Protein AF-A0A7W9A1Q8-F1 (afdb_monomer)

Secondary structure (DSSP, 8-state):
-----------------------------HHHHHHHHHHHHHHTT----EEEEEEEEE-TT--EEEEEEESSS--EEEE--SSPEEEEGGGTS----TT---TTPPS-PPPP-SHHHH--HHHHHHHHHHTT--S-EEEEEEEEE-TTSPEEEEEEETTS--EEEESTTS-EEEEHHHHHHTT---SS--HHHHHHHHHHHHTTSTTTT--EEEEEEEEE-SSEEEEEEEETTS-EEEEEEETT--EEEEEEHHHHHHTT---SSS--HHHHTT-

Sequence (275 aa):
MRRLLASLFLLALSAAPAMAQESAARTRPSFAVDADGERLVADARLDCSVREVDLRGYDASGDGLYEIACREGAGYLILDARPAVVHPCLMLQGIRLDRRPNRMRQANPPQCQLVGNTDPVPELTARARDAGVDCEIDAVAVLGLDADRHPLIEVGCRDRDGAWLEGADSRTVTSCLVVEAQGGECGFTDAAERAREVQLWLAGTEAAACDVTEAAFRGRTPDAGVYEARCRAGDGLTFERTGDGRLIDIRSCEESAAVGRPCALTPLPADRDRR

Structure (mmCIF, N/CA/C/O backbone):
data_AF-A0A7W9A1Q8-F1
#
_entry.id   AF-A0A7W9A1Q8-F1
#
loop_
_atom_site.group_PDB
_atom_site.id
_atom_site.type_symbol
_atom_site.label_atom_id
_atom_site.label_alt_id
_atom_site.label_comp_id
_atom_site.label_asym_id
_atom_site.label_entity_id
_atom_site.label_seq_id
_atom_site.pdbx_PDB_ins_code
_atom_site.Cartn_x
_atom_site.Cartn_y
_atom_site.Cartn_z
_atom_site.occupancy
_atom_site.B_iso_or_equiv
_atom_site.auth_seq_id
_atom_site.auth_comp_id
_atom_site.auth_asym_id
_atom_site.auth_atom_id
_atom_site.pdbx_PDB_model_num
ATOM 1 N N . MET A 1 1 ? 14.988 46.531 -96.412 1.00 39.16 1 MET A N 1
ATOM 2 C CA . MET A 1 1 ? 14.667 45.107 -96.668 1.00 39.16 1 MET A CA 1
ATOM 3 C C . MET A 1 1 ? 15.149 44.269 -95.494 1.00 39.16 1 MET A C 1
ATOM 5 O O . MET A 1 1 ? 16.339 44.323 -95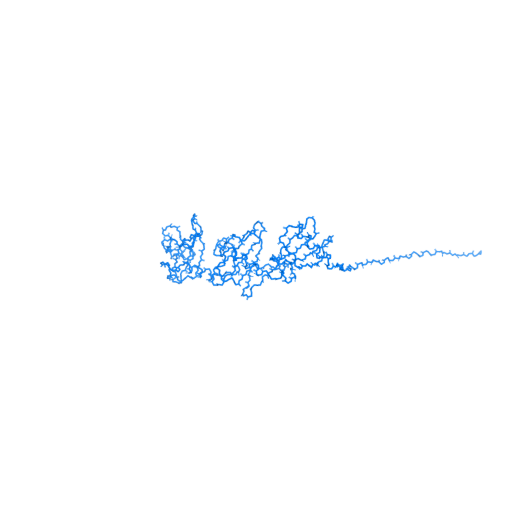.238 1.00 39.16 1 MET A O 1
ATOM 9 N N . ARG A 1 2 ? 14.248 43.472 -94.883 1.00 40.91 2 ARG A N 1
ATOM 10 C CA . ARG A 1 2 ? 14.499 42.351 -93.936 1.00 40.91 2 ARG A CA 1
ATOM 11 C C . ARG A 1 2 ? 15.127 42.728 -92.578 1.00 40.91 2 ARG A C 1
ATOM 13 O O . ARG A 1 2 ? 16.070 43.489 -92.544 1.00 40.91 2 ARG A O 1
ATOM 20 N N . ARG A 1 3 ? 14.734 42.191 -91.422 1.00 39.59 3 ARG A N 1
ATOM 21 C CA . ARG A 1 3 ? 13.674 41.269 -90.975 1.00 39.59 3 ARG A CA 1
ATOM 22 C C . ARG A 1 3 ? 13.639 41.399 -89.439 1.00 39.59 3 ARG A C 1
ATOM 24 O O . ARG A 1 3 ? 14.692 41.547 -88.829 1.00 39.59 3 ARG A O 1
ATOM 31 N N . LEU A 1 4 ? 12.442 41.327 -88.854 1.00 45.78 4 LEU A N 1
ATOM 32 C CA . LEU A 1 4 ? 12.219 41.098 -87.424 1.00 45.78 4 LEU A CA 1
ATOM 33 C C . LEU A 1 4 ? 12.916 39.814 -86.952 1.00 45.78 4 LEU A C 1
ATOM 35 O O . LEU A 1 4 ? 12.955 38.851 -87.716 1.00 45.78 4 LEU A O 1
ATOM 39 N N . LEU A 1 5 ? 13.314 39.775 -85.677 1.00 46.16 5 LEU A N 1
ATOM 40 C CA . LEU A 1 5 ? 13.152 38.609 -84.800 1.00 46.16 5 LEU A CA 1
ATOM 41 C C . LEU A 1 5 ? 13.236 39.062 -83.335 1.00 46.16 5 LEU A C 1
ATOM 43 O O . LEU A 1 5 ? 14.283 39.476 -82.846 1.00 46.16 5 LEU A O 1
ATOM 47 N N . ALA A 1 6 ? 12.078 39.025 -82.677 1.00 47.06 6 ALA A N 1
ATOM 48 C CA . ALA A 1 6 ? 11.913 39.176 -81.243 1.00 47.06 6 ALA A CA 1
ATOM 49 C C . ALA A 1 6 ? 12.317 37.862 -80.560 1.00 47.06 6 ALA A C 1
ATOM 51 O O . ALA A 1 6 ? 11.802 36.802 -80.918 1.00 47.06 6 ALA A O 1
ATOM 52 N N . SER A 1 7 ? 13.223 37.934 -79.587 1.00 52.62 7 SER A N 1
ATOM 53 C CA . SER A 1 7 ? 13.602 36.789 -78.758 1.00 52.62 7 SER A CA 1
ATOM 54 C C . SER A 1 7 ? 12.762 36.784 -77.485 1.00 52.62 7 SER A C 1
ATOM 56 O O . SER A 1 7 ? 12.916 37.635 -76.612 1.00 52.62 7 SER A O 1
ATOM 58 N N . LEU A 1 8 ? 11.852 35.815 -77.419 1.00 46.53 8 LEU A N 1
ATOM 59 C CA . LEU A 1 8 ? 11.032 35.466 -76.267 1.00 46.53 8 LEU A CA 1
ATOM 60 C C . LEU A 1 8 ? 11.901 34.652 -75.286 1.00 46.53 8 LEU A C 1
ATOM 62 O O . LEU A 1 8 ? 12.316 33.543 -75.615 1.00 46.53 8 LEU A O 1
ATOM 66 N N . PHE A 1 9 ? 12.206 35.190 -74.103 1.00 47.09 9 PHE A N 1
ATOM 67 C CA . PHE A 1 9 ? 12.878 34.448 -73.027 1.00 47.09 9 PHE A CA 1
ATOM 68 C C . PHE A 1 9 ? 11.812 33.758 -72.161 1.00 47.09 9 PHE A C 1
ATOM 70 O O . PHE A 1 9 ? 11.153 34.408 -71.351 1.00 47.09 9 PHE A O 1
ATOM 77 N N . LEU A 1 10 ? 11.622 32.445 -72.335 1.00 44.03 10 LEU A N 1
ATOM 78 C CA . LEU A 1 10 ? 10.934 31.605 -71.349 1.00 44.03 10 LEU A CA 1
ATOM 79 C C . LEU A 1 10 ? 11.945 31.203 -70.265 1.00 44.03 10 LEU A C 1
ATOM 81 O O . LEU A 1 10 ? 12.831 30.389 -70.512 1.00 44.03 10 LEU A O 1
ATOM 85 N N . LEU A 1 11 ? 11.797 31.750 -69.059 1.00 52.56 11 LEU A N 1
ATOM 86 C CA . LEU A 1 11 ? 12.409 31.208 -67.845 1.00 52.56 11 LEU A CA 1
ATOM 87 C C . LEU A 1 11 ? 11.474 30.130 -67.286 1.00 52.56 11 LEU A C 1
ATOM 89 O O . LEU A 1 11 ? 10.399 30.432 -66.774 1.00 52.56 11 LEU A O 1
ATOM 93 N N . ALA A 1 12 ? 11.871 28.867 -67.428 1.00 54.41 12 ALA A N 1
ATOM 94 C CA . ALA A 1 12 ? 11.199 27.741 -66.797 1.00 54.41 12 ALA A CA 1
ATOM 95 C C . ALA A 1 12 ? 11.454 27.771 -65.279 1.00 54.41 12 ALA A C 1
ATOM 97 O O . ALA A 1 12 ? 12.601 27.709 -64.839 1.00 54.41 12 ALA A O 1
ATOM 98 N N . LEU A 1 13 ? 10.386 27.862 -64.479 1.00 49.31 13 LEU A N 1
ATOM 99 C CA . LEU A 1 13 ? 10.431 27.546 -63.052 1.00 49.31 13 LEU A CA 1
ATOM 100 C C . LEU A 1 13 ? 10.595 26.029 -62.902 1.00 49.31 13 LEU A C 1
ATOM 102 O O . LEU A 1 13 ? 9.642 25.274 -63.092 1.00 49.31 13 LEU A O 1
ATOM 106 N N . SER A 1 14 ? 11.792 25.577 -62.546 1.00 50.53 14 SER A N 1
ATOM 107 C CA . SER A 1 14 ? 12.013 24.209 -62.079 1.00 50.53 14 SER A CA 1
ATOM 108 C C . SER A 1 14 ? 11.514 24.110 -60.636 1.00 50.53 14 SER A C 1
ATOM 110 O O . SER A 1 14 ? 12.162 24.607 -59.716 1.00 50.53 14 SER A O 1
ATOM 112 N N . ALA A 1 15 ? 10.356 23.486 -60.423 1.00 51.66 15 ALA A N 1
ATOM 113 C CA . ALA A 1 15 ? 9.963 23.027 -59.097 1.00 51.66 15 ALA A CA 1
ATOM 114 C C . ALA A 1 15 ? 10.945 21.925 -58.668 1.00 51.66 15 ALA A C 1
ATOM 116 O O . ALA A 1 15 ? 10.978 20.850 -59.266 1.00 51.66 15 ALA A O 1
ATOM 117 N N . ALA A 1 16 ? 11.784 22.206 -57.670 1.00 51.78 16 ALA A N 1
ATOM 118 C CA . ALA A 1 16 ? 12.577 21.170 -57.024 1.00 51.78 16 ALA A CA 1
ATOM 119 C C . ALA A 1 16 ? 11.617 20.189 -56.329 1.00 51.78 16 ALA A C 1
ATOM 121 O O . ALA A 1 16 ? 10.687 20.643 -55.655 1.00 51.78 16 ALA A O 1
ATOM 122 N N . PRO A 1 17 ? 11.805 18.865 -56.459 1.00 48.00 17 PRO A N 1
ATOM 123 C CA . PRO A 1 17 ? 11.049 17.940 -55.643 1.00 48.00 17 PRO A CA 1
ATOM 124 C C . PRO A 1 17 ? 11.510 18.149 -54.199 1.00 48.00 17 PRO A C 1
ATOM 126 O O . PRO A 1 17 ? 12.689 17.991 -53.881 1.00 48.00 17 PRO A O 1
ATOM 129 N N . ALA A 1 18 ? 10.584 18.539 -53.326 1.00 46.16 18 ALA A N 1
ATOM 130 C CA . ALA A 1 18 ? 10.779 18.393 -51.897 1.00 46.16 18 ALA A CA 1
ATOM 131 C C . ALA A 1 18 ? 10.952 16.894 -51.641 1.00 46.16 18 ALA A C 1
ATOM 133 O O . ALA A 1 18 ? 9.992 16.127 -51.714 1.00 46.16 18 ALA A O 1
ATOM 134 N N . MET A 1 19 ? 12.193 16.461 -51.424 1.00 47.00 19 MET A N 1
ATOM 135 C CA . MET A 1 19 ? 12.464 15.123 -50.931 1.00 47.00 19 MET A CA 1
ATOM 136 C C . MET A 1 19 ? 11.900 15.040 -49.515 1.00 47.00 19 MET A C 1
ATOM 138 O O . MET A 1 19 ? 12.542 15.440 -48.547 1.00 47.00 19 MET A O 1
ATOM 142 N N . ALA A 1 20 ? 10.668 14.548 -49.410 1.00 42.66 20 ALA A N 1
ATOM 143 C CA . ALA A 1 20 ? 10.167 13.934 -48.198 1.00 42.66 20 ALA A CA 1
ATOM 144 C C . ALA A 1 20 ? 11.075 12.732 -47.921 1.00 42.66 20 ALA A C 1
ATOM 146 O O . ALA A 1 20 ? 10.938 11.668 -48.522 1.00 42.66 20 ALA A O 1
ATOM 147 N N . GLN A 1 21 ? 12.082 12.947 -47.079 1.00 43.84 21 GLN 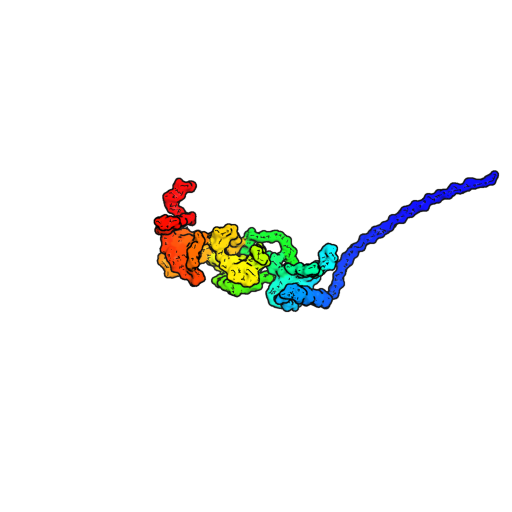A N 1
ATOM 148 C CA . GLN A 1 21 ? 12.897 11.880 -46.532 1.00 43.84 21 GLN A CA 1
ATOM 149 C C . GLN A 1 21 ? 12.018 11.159 -45.511 1.00 43.84 21 GLN A C 1
ATOM 151 O O . GLN A 1 21 ? 11.969 11.512 -44.335 1.00 43.84 21 GLN A O 1
ATOM 156 N N . GLU A 1 22 ? 11.243 10.196 -46.000 1.00 42.81 22 GLU A N 1
ATOM 157 C CA . GLU A 1 22 ? 10.576 9.205 -45.170 1.00 42.81 22 GLU A CA 1
ATOM 158 C C . GLU A 1 22 ? 11.671 8.518 -44.347 1.00 42.81 22 GLU A C 1
ATOM 160 O O . GLU A 1 22 ? 12.566 7.863 -44.885 1.00 42.81 22 GLU A O 1
ATOM 165 N N . SER A 1 23 ? 11.685 8.805 -43.045 1.00 45.06 23 SER A N 1
ATOM 166 C CA . SER A 1 23 ? 12.668 8.293 -42.098 1.00 45.06 23 SER A CA 1
ATOM 167 C C . SER A 1 23 ? 12.552 6.774 -42.044 1.00 45.06 23 SER A C 1
ATOM 169 O O . SER A 1 23 ? 11.761 6.239 -41.270 1.00 45.06 23 SER A O 1
ATOM 171 N N . ALA A 1 24 ? 13.351 6.075 -42.853 1.00 44.97 24 ALA A N 1
ATOM 172 C CA . ALA A 1 24 ? 13.594 4.653 -42.681 1.00 44.97 24 ALA A CA 1
ATOM 173 C C . ALA A 1 24 ? 13.971 4.422 -41.211 1.00 44.97 24 ALA A C 1
ATOM 175 O O . ALA A 1 24 ? 14.929 5.021 -40.713 1.00 44.97 24 ALA A O 1
ATOM 176 N N . ALA A 1 25 ? 13.180 3.612 -40.505 1.00 46.88 25 ALA A N 1
ATOM 177 C CA . ALA A 1 25 ? 13.459 3.235 -39.129 1.00 46.88 25 ALA A CA 1
ATOM 178 C C . ALA A 1 25 ? 14.914 2.748 -39.050 1.00 46.88 25 ALA A C 1
ATOM 180 O O . ALA A 1 25 ? 15.293 1.797 -39.734 1.00 46.88 25 ALA A O 1
ATOM 181 N N . ARG A 1 26 ? 15.759 3.438 -38.274 1.00 58.16 26 ARG A N 1
ATOM 182 C CA . ARG A 1 26 ? 17.151 3.026 -38.061 1.00 58.16 26 ARG A CA 1
ATOM 183 C C . ARG A 1 26 ? 17.137 1.711 -37.288 1.00 58.16 26 ARG A C 1
ATOM 185 O O . ARG A 1 26 ? 17.069 1.719 -36.064 1.00 58.16 26 ARG A O 1
ATOM 192 N N . THR A 1 27 ? 17.188 0.580 -37.981 1.00 64.81 27 THR A N 1
ATOM 193 C CA . THR A 1 27 ? 17.353 -0.720 -37.329 1.00 64.81 27 THR A CA 1
ATOM 194 C C . THR A 1 27 ? 18.787 -0.815 -36.808 1.00 64.81 27 THR A C 1
ATOM 196 O O . THR A 1 27 ? 19.732 -0.933 -37.590 1.00 64.81 27 THR A O 1
ATOM 199 N N . ARG A 1 28 ? 18.969 -0.712 -35.486 1.00 79.12 28 ARG A N 1
ATOM 200 C CA . ARG A 1 28 ? 20.263 -0.968 -34.834 1.00 79.12 28 ARG A CA 1
ATOM 201 C C . ARG A 1 28 ? 20.485 -2.478 -34.695 1.00 79.12 28 ARG A C 1
ATOM 203 O O . ARG A 1 28 ? 19.521 -3.208 -34.474 1.00 79.12 28 ARG A O 1
ATOM 210 N N . PRO A 1 29 ? 21.729 -2.968 -34.810 1.00 82.00 29 PRO A N 1
ATOM 211 C CA . PRO A 1 29 ? 22.009 -4.379 -34.582 1.00 82.00 29 PRO A CA 1
ATOM 212 C C . PRO A 1 29 ? 21.842 -4.741 -33.096 1.00 82.00 29 PRO A C 1
ATOM 214 O O . PRO A 1 29 ? 22.242 -3.964 -32.231 1.00 82.00 29 PRO A O 1
ATOM 217 N N . SER A 1 30 ? 21.312 -5.938 -32.813 1.00 79.25 30 SER A N 1
ATOM 218 C CA . SER A 1 30 ? 20.980 -6.412 -31.452 1.00 79.25 30 SER A CA 1
ATOM 219 C C . SER A 1 30 ? 22.134 -6.265 -30.457 1.00 79.25 30 SER A C 1
ATOM 221 O O . SER A 1 30 ? 21.947 -5.681 -29.403 1.00 79.25 30 SER A O 1
ATOM 223 N N . PHE A 1 31 ? 23.354 -6.676 -30.825 1.00 83.56 31 PHE A N 1
ATOM 224 C CA . PHE A 1 31 ? 24.513 -6.596 -29.923 1.00 83.56 31 PHE A CA 1
ATOM 225 C C . PHE A 1 31 ? 24.832 -5.163 -29.465 1.00 83.56 31 PHE A C 1
ATOM 227 O O . PHE A 1 31 ? 25.398 -4.962 -28.394 1.00 83.56 31 PHE A O 1
ATOM 234 N N . ALA A 1 32 ? 24.517 -4.160 -30.293 1.00 85.81 32 ALA A N 1
ATOM 235 C CA . ALA A 1 32 ? 24.725 -2.762 -29.940 1.00 85.81 32 ALA A CA 1
ATOM 236 C C . ALA A 1 32 ? 23.618 -2.259 -29.006 1.00 85.81 32 ALA A C 1
ATOM 238 O O . ALA A 1 32 ? 23.895 -1.435 -28.144 1.00 85.81 32 ALA A O 1
ATOM 239 N N . VAL A 1 33 ? 22.391 -2.768 -29.165 1.00 87.81 33 VAL A N 1
ATOM 240 C CA . VAL A 1 33 ? 21.269 -2.497 -28.256 1.00 87.81 33 VAL A CA 1
ATOM 241 C C . VAL A 1 33 ? 21.544 -3.104 -26.877 1.00 87.81 33 VAL A C 1
ATOM 243 O O . VAL A 1 33 ? 21.394 -2.408 -25.878 1.00 87.81 33 VAL A O 1
ATOM 246 N N . ASP A 1 34 ? 22.044 -4.340 -26.824 1.00 91.50 34 ASP A N 1
ATOM 247 C CA . ASP A 1 34 ? 22.413 -5.009 -25.569 1.00 91.50 34 ASP A CA 1
ATOM 248 C C . ASP A 1 34 ? 23.509 -4.232 -24.817 1.00 91.50 34 ASP A C 1
ATOM 250 O O . ASP A 1 34 ? 23.380 -3.948 -23.626 1.00 91.50 34 ASP A O 1
ATOM 254 N N . ALA A 1 35 ? 24.568 -3.820 -25.527 1.00 93.69 35 ALA A N 1
ATOM 255 C CA . ALA A 1 35 ? 25.657 -3.034 -24.947 1.00 93.69 35 ALA A CA 1
ATOM 256 C C . ALA A 1 35 ? 25.202 -1.647 -24.454 1.00 93.69 35 ALA A C 1
ATOM 258 O O . ALA A 1 35 ? 25.696 -1.168 -23.431 1.00 93.69 35 ALA A O 1
ATOM 259 N N . ASP A 1 36 ? 24.265 -1.002 -25.159 1.00 94.44 36 ASP A N 1
ATOM 260 C CA . ASP A 1 36 ? 23.668 0.261 -24.716 1.00 94.44 36 ASP A CA 1
ATOM 261 C C . ASP A 1 36 ? 22.846 0.070 -23.431 1.00 94.44 36 ASP A C 1
ATOM 263 O O . ASP A 1 36 ? 22.949 0.897 -22.526 1.00 94.44 36 ASP A O 1
ATOM 267 N N . GLY A 1 37 ? 22.097 -1.030 -23.302 1.00 93.88 37 GLY A N 1
ATOM 268 C CA . GLY A 1 37 ? 21.348 -1.345 -22.081 1.00 93.88 37 GLY A CA 1
ATOM 269 C C . GLY A 1 37 ? 22.242 -1.518 -20.849 1.00 93.88 37 GLY A C 1
ATOM 270 O O . GLY A 1 37 ? 21.986 -0.894 -19.819 1.00 93.88 37 GLY A O 1
ATOM 271 N N . GLU A 1 38 ? 23.324 -2.295 -20.965 1.00 95.50 38 GLU A N 1
ATOM 272 C CA . GLU A 1 38 ? 24.312 -2.483 -19.884 1.00 95.50 38 GLU A CA 1
ATOM 273 C C . GLU A 1 38 ? 24.945 -1.151 -19.450 1.00 95.50 38 GLU A C 1
ATOM 275 O O . GLU A 1 38 ? 25.055 -0.848 -18.259 1.00 95.50 38 GLU A O 1
ATOM 280 N N . ARG A 1 39 ? 25.317 -0.309 -20.423 1.00 96.06 39 ARG A N 1
ATOM 281 C CA . ARG A 1 39 ? 25.857 1.028 -20.155 1.00 96.06 39 ARG A CA 1
ATOM 282 C C . ARG A 1 39 ? 24.844 1.903 -19.417 1.00 96.06 39 ARG A C 1
ATOM 284 O O . ARG A 1 39 ? 25.205 2.529 -18.426 1.00 96.06 39 ARG A O 1
ATOM 291 N N . LEU A 1 40 ? 23.599 1.958 -19.887 1.00 95.56 40 LEU A N 1
ATOM 292 C CA . LEU A 1 40 ? 22.552 2.802 -19.306 1.00 95.56 40 LEU A CA 1
ATOM 293 C C . LEU A 1 40 ? 22.243 2.433 -17.852 1.00 95.56 40 LEU A C 1
ATOM 295 O O . LEU A 1 40 ? 22.109 3.324 -17.014 1.00 95.56 40 LEU A O 1
ATOM 299 N N . VAL A 1 41 ? 22.179 1.136 -17.539 1.00 94.69 41 VAL A N 1
ATOM 300 C CA . VAL A 1 41 ? 22.026 0.637 -16.162 1.00 94.69 41 VAL A CA 1
ATOM 301 C C . VAL A 1 41 ? 23.186 1.094 -15.279 1.00 94.69 41 VAL A C 1
ATOM 303 O O . VAL A 1 41 ? 22.957 1.608 -14.181 1.00 94.69 41 VAL A O 1
ATOM 306 N N . ALA A 1 42 ? 24.423 0.954 -15.763 1.00 93.88 42 ALA A N 1
ATOM 307 C CA . ALA A 1 42 ? 25.618 1.350 -15.024 1.00 93.88 42 ALA A CA 1
ATOM 308 C C . ALA A 1 42 ? 25.694 2.872 -14.799 1.00 93.88 42 ALA A C 1
ATOM 310 O O . ALA A 1 42 ? 25.940 3.315 -13.674 1.00 93.88 42 ALA A O 1
ATOM 311 N N . ASP A 1 43 ? 25.432 3.672 -15.837 1.00 92.69 43 ASP A N 1
ATOM 312 C CA . ASP A 1 43 ? 25.419 5.139 -15.778 1.00 92.69 43 ASP A CA 1
ATOM 313 C C . ASP A 1 43 ? 24.357 5.645 -14.785 1.00 92.69 43 ASP A C 1
ATOM 315 O O . ASP A 1 43 ? 24.608 6.573 -14.009 1.00 92.69 43 ASP A O 1
ATOM 319 N N . ALA A 1 44 ? 23.190 4.994 -14.765 1.00 89.31 44 ALA A N 1
ATOM 320 C CA . ALA A 1 44 ? 22.098 5.282 -13.839 1.00 89.31 44 ALA A CA 1
ATOM 321 C C . ALA A 1 44 ? 22.290 4.667 -12.437 1.00 89.31 44 ALA A C 1
ATOM 323 O O . ALA A 1 44 ? 21.502 4.958 -11.536 1.00 89.31 44 ALA A O 1
ATOM 324 N N . ARG A 1 45 ? 23.343 3.859 -12.231 1.00 91.00 45 ARG A N 1
ATOM 325 C CA . ARG A 1 45 ? 23.666 3.148 -10.977 1.00 91.00 45 ARG A CA 1
ATOM 326 C C . ARG A 1 45 ? 22.517 2.277 -10.463 1.00 91.00 45 ARG A C 1
ATOM 328 O O . ARG A 1 45 ? 22.247 2.244 -9.263 1.00 91.00 45 ARG A O 1
ATOM 335 N N . LEU A 1 46 ? 21.834 1.599 -11.378 1.00 89.19 46 LEU A N 1
ATOM 336 C CA . LEU A 1 46 ? 20.739 0.694 -11.046 1.00 89.19 46 LEU A CA 1
ATOM 337 C C . LEU A 1 46 ? 21.294 -0.686 -10.680 1.00 89.19 46 LEU A C 1
ATOM 339 O O . LEU A 1 46 ? 22.202 -1.191 -11.341 1.00 89.19 46 LEU A O 1
ATOM 343 N N . ASP A 1 47 ? 20.723 -1.311 -9.652 1.00 87.62 47 ASP A N 1
ATOM 344 C CA . ASP A 1 47 ? 21.010 -2.703 -9.299 1.00 87.62 47 ASP A CA 1
ATOM 345 C C . ASP A 1 47 ? 20.174 -3.638 -10.186 1.00 87.62 47 ASP A C 1
ATOM 347 O O . ASP A 1 47 ? 19.110 -4.119 -9.806 1.00 87.62 47 ASP A O 1
ATOM 351 N N . CYS A 1 48 ? 20.603 -3.791 -11.440 1.00 90.62 48 CYS A N 1
ATOM 352 C CA . CYS A 1 48 ? 19.908 -4.576 -12.453 1.00 90.62 48 CYS A CA 1
ATOM 353 C C . CYS A 1 48 ? 20.914 -5.421 -13.231 1.00 90.62 48 CYS A C 1
ATOM 355 O O . CYS A 1 48 ? 21.668 -4.911 -14.057 1.00 90.62 48 CYS A O 1
ATOM 357 N N . SER A 1 49 ? 20.905 -6.739 -13.019 1.00 93.62 49 SER A N 1
ATOM 358 C CA . SER A 1 49 ? 21.574 -7.645 -13.954 1.00 93.62 49 SER A CA 1
ATOM 359 C C . SER A 1 49 ? 20.716 -7.757 -15.209 1.00 93.62 49 SER A C 1
ATOM 361 O O . SER A 1 49 ? 19.635 -8.350 -15.163 1.00 93.62 49 SER A O 1
ATOM 363 N N . VAL A 1 50 ? 21.172 -7.171 -16.316 1.00 94.69 50 VAL A N 1
ATOM 364 C CA . VAL A 1 50 ? 20.414 -7.134 -17.570 1.00 94.69 50 VAL A CA 1
ATOM 365 C C . VAL A 1 50 ? 20.169 -8.558 -18.081 1.00 94.69 50 VAL A C 1
ATOM 367 O O . VAL A 1 50 ? 21.071 -9.400 -18.169 1.00 94.69 50 VAL A O 1
ATOM 370 N N . ARG A 1 51 ? 18.905 -8.853 -18.393 1.00 95.12 51 ARG A N 1
ATOM 371 C CA . ARG A 1 51 ? 18.474 -10.111 -19.014 1.00 95.12 51 ARG A CA 1
ATOM 372 C C . ARG A 1 51 ? 18.100 -9.917 -20.475 1.00 95.12 51 ARG A C 1
ATOM 374 O O . ARG A 1 51 ? 18.377 -10.796 -21.284 1.00 95.12 51 ARG A O 1
ATOM 381 N N . GLU A 1 52 ? 17.428 -8.815 -20.775 1.00 94.44 52 GLU A N 1
ATOM 382 C CA . GLU A 1 52 ? 16.862 -8.519 -22.086 1.00 94.44 52 GLU A CA 1
ATOM 383 C C . GLU A 1 52 ? 16.780 -7.003 -22.264 1.00 94.44 52 GLU A C 1
ATOM 385 O O . GLU A 1 52 ? 16.471 -6.287 -21.308 1.00 94.44 52 GLU A O 1
ATOM 390 N N . VAL A 1 53 ? 17.067 -6.522 -23.473 1.00 95.44 53 VAL A N 1
ATOM 391 C CA . VAL A 1 53 ? 17.017 -5.103 -23.833 1.00 95.44 53 VAL A CA 1
ATOM 392 C C . VAL A 1 53 ? 16.276 -4.965 -25.152 1.00 95.44 53 VAL A C 1
ATOM 394 O O . VAL A 1 53 ? 16.511 -5.733 -26.083 1.00 95.44 53 VAL A O 1
ATOM 397 N N . ASP A 1 54 ? 15.416 -3.961 -25.249 1.00 93.25 54 ASP A N 1
ATOM 398 C CA . ASP A 1 54 ? 14.758 -3.589 -26.492 1.00 93.25 54 ASP A CA 1
ATOM 399 C C . ASP A 1 54 ? 14.824 -2.077 -26.726 1.00 93.25 54 ASP A C 1
ATOM 401 O O . ASP A 1 54 ? 14.575 -1.275 -25.826 1.00 93.25 54 ASP A O 1
ATOM 405 N N . LEU A 1 55 ? 15.153 -1.668 -27.952 1.00 91.81 55 LEU A N 1
ATOM 406 C CA . LEU A 1 55 ? 15.127 -0.263 -28.353 1.00 91.81 55 LEU A CA 1
ATOM 407 C C . LEU A 1 55 ? 13.715 0.078 -28.832 1.00 91.81 55 LEU A C 1
ATOM 409 O O . LEU A 1 55 ? 13.309 -0.264 -29.940 1.00 91.81 55 LEU A O 1
ATOM 413 N N . ARG A 1 56 ? 12.983 0.809 -27.997 1.00 86.94 56 ARG A N 1
ATOM 414 C CA . ARG A 1 56 ? 11.568 1.148 -28.193 1.00 86.94 56 ARG A CA 1
ATOM 415 C C . ARG A 1 56 ? 11.356 2.235 -29.236 1.00 86.94 56 ARG A C 1
ATOM 417 O O . ARG A 1 56 ? 10.280 2.335 -29.820 1.00 86.94 56 ARG A O 1
ATOM 424 N N . GLY A 1 57 ? 12.377 3.053 -29.470 1.00 85.19 57 GLY A N 1
ATOM 425 C CA . GLY A 1 57 ? 12.351 4.114 -30.463 1.00 85.19 57 GLY A CA 1
ATOM 426 C C . GLY A 1 57 ? 13.257 5.270 -30.079 1.00 85.19 57 GLY A C 1
ATOM 427 O O . GLY A 1 57 ? 14.179 5.117 -29.281 1.00 85.19 57 GLY A O 1
ATOM 428 N N . TYR A 1 58 ? 12.975 6.428 -30.662 1.00 85.25 58 TYR A N 1
ATOM 429 C CA . TYR A 1 58 ? 13.707 7.662 -30.419 1.00 85.25 58 TYR A CA 1
ATOM 430 C C . TYR A 1 58 ? 12.732 8.791 -30.104 1.00 85.25 58 TYR A C 1
ATOM 432 O O . TYR A 1 58 ? 11.616 8.805 -30.631 1.00 85.25 58 TYR A O 1
ATOM 440 N N . ASP A 1 59 ? 13.155 9.734 -29.270 1.00 79.25 59 ASP A N 1
ATOM 441 C CA . ASP A 1 59 ? 12.417 10.973 -29.046 1.00 79.25 59 ASP A CA 1
ATOM 442 C C . ASP A 1 59 ? 12.638 11.988 -30.195 1.00 79.25 59 ASP A C 1
ATOM 444 O O . ASP A 1 59 ? 13.313 11.713 -31.193 1.00 79.25 59 ASP A O 1
ATOM 448 N N . ALA A 1 60 ? 12.066 13.189 -30.062 1.00 80.44 60 ALA A N 1
ATOM 449 C CA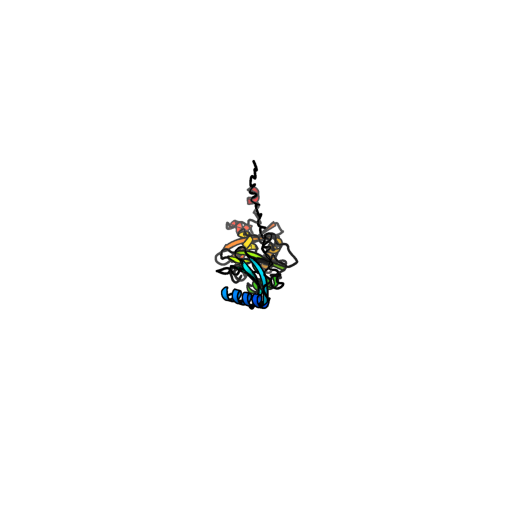 . ALA A 1 60 ? 12.229 14.260 -31.049 1.00 80.44 60 ALA A CA 1
ATOM 450 C C . ALA A 1 60 ? 13.669 14.808 -31.133 1.00 80.44 60 ALA A C 1
ATOM 452 O O . ALA A 1 60 ? 14.041 15.400 -32.149 1.00 80.44 60 ALA A O 1
ATOM 453 N N . SER A 1 61 ? 14.467 14.612 -30.084 1.00 82.38 61 SER A N 1
ATOM 454 C CA . SER A 1 61 ? 15.877 15.005 -29.994 1.00 82.38 61 SER A CA 1
ATOM 455 C C . SER A 1 61 ? 16.806 13.961 -30.630 1.00 82.38 61 SER A C 1
ATOM 457 O O . SER A 1 61 ? 17.961 14.260 -30.933 1.00 82.38 61 SER A O 1
ATOM 459 N N . GLY A 1 62 ? 16.290 12.756 -30.894 1.00 83.75 62 GLY A N 1
ATOM 460 C CA . GLY A 1 62 ? 17.044 11.613 -31.394 1.00 83.75 62 GLY A CA 1
ATOM 461 C C . GLY A 1 62 ? 17.659 10.746 -30.292 1.00 83.75 62 GLY A C 1
ATOM 462 O O . GLY A 1 62 ? 18.456 9.865 -30.624 1.00 83.75 62 GLY A O 1
ATOM 463 N N . ASP A 1 63 ? 17.292 10.969 -29.028 1.00 86.25 63 ASP A N 1
ATOM 464 C CA . ASP A 1 63 ? 17.702 10.159 -27.880 1.00 86.25 63 ASP A CA 1
ATOM 465 C C . ASP A 1 63 ? 16.924 8.836 -27.884 1.00 86.25 63 ASP A C 1
ATOM 467 O O . ASP A 1 63 ? 15.721 8.798 -28.155 1.00 86.25 63 ASP A O 1
ATOM 471 N N . GLY A 1 64 ? 17.617 7.723 -27.632 1.00 87.81 64 GLY A N 1
ATOM 472 C CA . GLY A 1 64 ? 17.018 6.387 -27.675 1.00 87.81 64 GLY A CA 1
ATOM 473 C C . GLY A 1 64 ? 16.220 6.076 -26.412 1.00 87.81 64 GLY A C 1
ATOM 474 O O . GLY A 1 64 ? 16.720 6.271 -25.307 1.00 87.81 64 GLY A O 1
ATOM 475 N N . LEU A 1 65 ? 15.003 5.556 -26.570 1.00 89.06 65 LEU A N 1
ATOM 476 C CA . LEU A 1 65 ? 14.207 5.001 -25.477 1.00 89.06 65 LEU A CA 1
ATOM 477 C C . LEU A 1 65 ? 14.408 3.487 -25.435 1.00 89.06 65 LEU A C 1
ATOM 479 O O . LEU A 1 65 ? 13.968 2.782 -26.341 1.00 89.06 65 LEU A O 1
ATOM 483 N N . TYR A 1 66 ? 15.045 2.988 -24.386 1.00 93.31 66 TYR A N 1
ATOM 484 C CA . TYR A 1 66 ? 15.311 1.568 -24.184 1.00 93.31 66 TYR A CA 1
ATOM 485 C C . TYR A 1 66 ? 14.373 1.007 -23.130 1.00 93.31 66 TYR A C 1
ATOM 487 O O . TYR A 1 66 ? 14.095 1.661 -22.130 1.00 93.31 66 TYR A O 1
ATOM 495 N N . GLU A 1 67 ? 13.912 -0.214 -23.338 1.00 93.12 67 GLU A N 1
ATOM 496 C CA . GLU A 1 67 ? 13.300 -1.028 -22.306 1.00 93.12 67 GLU A CA 1
ATOM 497 C C . GLU A 1 67 ? 14.274 -2.121 -21.900 1.00 93.12 67 GLU A C 1
ATOM 499 O O . GLU A 1 67 ? 14.829 -2.810 -22.749 1.00 93.12 67 GLU A O 1
ATOM 504 N N . ILE A 1 68 ? 14.498 -2.268 -20.604 1.00 95.12 68 ILE A N 1
ATOM 505 C CA . ILE A 1 68 ? 15.471 -3.200 -20.045 1.00 95.12 68 ILE A CA 1
ATOM 506 C C . ILE A 1 68 ? 14.727 -4.074 -19.052 1.00 95.12 68 ILE A C 1
ATOM 508 O O . ILE A 1 68 ? 14.056 -3.543 -18.172 1.00 95.12 68 ILE A O 1
ATOM 512 N N . ALA A 1 69 ? 14.821 -5.394 -19.180 1.00 93.00 69 ALA A N 1
ATOM 513 C CA . ALA A 1 69 ? 14.336 -6.336 -18.180 1.00 93.00 69 ALA A CA 1
ATOM 514 C C . ALA A 1 69 ? 15.516 -6.889 -17.379 1.00 93.00 69 ALA A C 1
ATOM 516 O O . ALA A 1 69 ? 16.501 -7.374 -17.946 1.00 93.00 69 ALA A O 1
ATOM 517 N N . CYS A 1 70 ? 15.397 -6.847 -16.056 1.00 91.94 70 CYS A N 1
ATOM 518 C CA . CYS A 1 70 ? 16.395 -7.398 -15.150 1.00 91.94 70 CYS A CA 1
ATOM 519 C C . CYS A 1 70 ? 16.193 -8.916 -14.981 1.00 91.94 70 CYS A C 1
ATOM 521 O O . CYS A 1 70 ? 15.135 -9.481 -15.295 1.00 91.94 70 CYS A O 1
ATOM 523 N N . ARG A 1 71 ? 17.234 -9.617 -14.520 1.00 89.56 71 ARG A N 1
ATOM 524 C CA . ARG A 1 71 ? 17.128 -11.021 -14.087 1.00 89.56 71 ARG A CA 1
ATOM 525 C C . ARG A 1 71 ? 16.290 -11.149 -12.821 1.00 89.56 71 ARG A C 1
ATOM 527 O O . ARG A 1 71 ? 15.519 -12.095 -12.711 1.00 89.56 71 ARG A O 1
ATOM 534 N N . GLU A 1 72 ? 16.451 -10.194 -11.916 1.00 81.88 72 GLU A N 1
ATOM 535 C CA . GLU A 1 72 ? 15.750 -10.088 -10.641 1.00 81.88 72 GLU A CA 1
ATOM 536 C C . GLU A 1 72 ? 15.181 -8.670 -10.517 1.00 81.88 72 GLU A C 1
ATOM 538 O O . GLU A 1 72 ? 15.838 -7.711 -10.923 1.00 81.88 72 GLU A O 1
ATOM 543 N N . GLY A 1 73 ? 13.961 -8.547 -9.986 1.00 76.69 73 GLY A N 1
ATOM 544 C CA . GLY A 1 73 ? 13.250 -7.269 -9.862 1.00 76.69 73 GLY A CA 1
ATOM 545 C C . GLY A 1 73 ? 12.702 -6.702 -11.179 1.00 76.69 73 GLY A C 1
ATOM 546 O O . GLY A 1 73 ? 12.862 -7.283 -12.257 1.00 76.69 73 GLY A O 1
ATOM 547 N N . ALA A 1 74 ? 12.020 -5.560 -11.077 1.00 78.62 74 ALA A N 1
ATOM 548 C CA . ALA A 1 74 ? 11.421 -4.858 -12.201 1.00 78.62 74 ALA A CA 1
ATOM 549 C C . ALA A 1 74 ? 12.488 -4.255 -13.101 1.00 78.62 74 ALA A C 1
ATOM 551 O O . ALA A 1 74 ? 13.485 -3.694 -12.651 1.00 78.62 74 ALA A O 1
ATOM 552 N N . GLY A 1 75 ? 12.208 -4.293 -14.398 1.00 89.38 75 GLY A N 1
ATOM 553 C CA . GLY A 1 75 ? 12.955 -3.531 -15.375 1.00 89.38 75 GLY A CA 1
ATOM 554 C C . GLY A 1 75 ? 12.557 -2.061 -15.468 1.00 89.38 75 GLY A C 1
ATOM 555 O O . GLY A 1 75 ? 11.785 -1.524 -14.667 1.00 89.38 75 GLY A O 1
ATOM 556 N N . TYR A 1 76 ? 13.084 -1.407 -16.498 1.00 90.69 76 TYR A N 1
ATOM 557 C CA . TYR A 1 76 ? 13.033 0.042 -16.668 1.00 90.69 76 TYR A CA 1
ATOM 558 C C . TYR A 1 76 ? 12.775 0.428 -18.124 1.00 90.69 76 TYR A C 1
ATOM 560 O O . TYR A 1 76 ? 13.255 -0.235 -19.041 1.00 90.69 76 TYR A O 1
ATOM 568 N N . LEU A 1 77 ? 12.092 1.555 -18.326 1.00 90.19 77 LEU A N 1
ATOM 569 C CA . LEU A 1 77 ? 12.259 2.383 -19.515 1.00 90.19 77 LEU A CA 1
ATOM 570 C C . LEU A 1 77 ? 13.322 3.442 -19.222 1.00 90.19 77 LEU A C 1
ATOM 572 O O . LEU A 1 77 ? 13.201 4.185 -18.248 1.00 90.19 77 LEU A O 1
ATOM 576 N N . ILE A 1 78 ? 14.351 3.524 -20.058 1.00 91.88 78 ILE A N 1
ATOM 577 C CA . ILE A 1 78 ? 15.425 4.509 -19.931 1.00 91.88 78 ILE A CA 1
ATOM 578 C C . ILE A 1 78 ? 15.533 5.301 -21.229 1.00 91.88 78 ILE A C 1
ATOM 580 O O . ILE A 1 78 ? 15.791 4.736 -22.291 1.00 91.88 78 ILE A O 1
ATOM 584 N N . LEU A 1 79 ? 15.347 6.616 -21.140 1.00 88.31 79 LEU A N 1
ATOM 585 C CA . LEU A 1 79 ? 15.696 7.539 -22.214 1.00 88.31 79 LEU A CA 1
ATOM 586 C C . LEU A 1 79 ? 17.175 7.911 -22.069 1.00 88.31 79 LEU A C 1
ATOM 588 O O . LEU A 1 79 ? 17.572 8.465 -21.040 1.00 88.31 79 LEU A O 1
ATOM 592 N N . ASP A 1 80 ? 17.968 7.637 -23.103 1.00 92.88 80 ASP A N 1
ATOM 593 C CA . ASP A 1 80 ? 19.407 7.937 -23.205 1.00 92.88 80 ASP A CA 1
ATOM 594 C C . ASP A 1 80 ? 19.670 9.435 -23.445 1.00 92.88 80 ASP A C 1
ATOM 596 O O . ASP A 1 80 ? 20.377 9.836 -24.366 1.00 92.88 80 ASP A O 1
ATOM 600 N N . ALA A 1 81 ? 19.044 10.273 -22.621 1.00 88.00 81 ALA A N 1
ATOM 601 C CA . ALA A 1 81 ? 19.296 11.700 -22.538 1.00 88.00 81 ALA A CA 1
ATOM 602 C C . ALA A 1 81 ? 20.496 11.976 -21.613 1.00 88.00 81 ALA A C 1
ATOM 604 O O . ALA A 1 81 ? 21.058 11.085 -20.973 1.00 88.00 81 ALA A O 1
ATOM 605 N N . ARG A 1 82 ? 20.902 13.244 -21.508 1.00 88.00 82 ARG A N 1
ATOM 606 C CA . ARG A 1 82 ? 21.942 13.684 -20.564 1.00 88.00 82 ARG A CA 1
ATOM 607 C C . ARG A 1 82 ? 21.381 14.747 -19.611 1.00 88.00 82 ARG A C 1
ATOM 609 O O . ARG A 1 82 ? 21.267 15.900 -20.027 1.00 88.00 82 ARG A O 1
ATOM 616 N N . PRO A 1 83 ? 21.076 14.403 -18.343 1.00 84.75 83 PRO A N 1
ATOM 617 C CA . PRO A 1 83 ? 21.182 13.071 -17.726 1.00 84.75 83 PRO A CA 1
ATOM 618 C C . PRO A 1 83 ? 20.124 12.086 -18.248 1.00 84.75 83 PRO A C 1
ATOM 620 O O . PRO A 1 83 ? 19.087 12.511 -18.755 1.00 84.75 83 PRO A O 1
ATOM 623 N N . ALA A 1 84 ? 20.386 10.783 -18.098 1.00 87.38 84 ALA A N 1
ATOM 624 C CA . ALA A 1 84 ? 19.432 9.748 -18.484 1.00 87.38 84 ALA A CA 1
ATOM 625 C C . ALA A 1 84 ? 18.138 9.890 -17.671 1.00 87.38 84 ALA A C 1
ATOM 627 O O . ALA A 1 84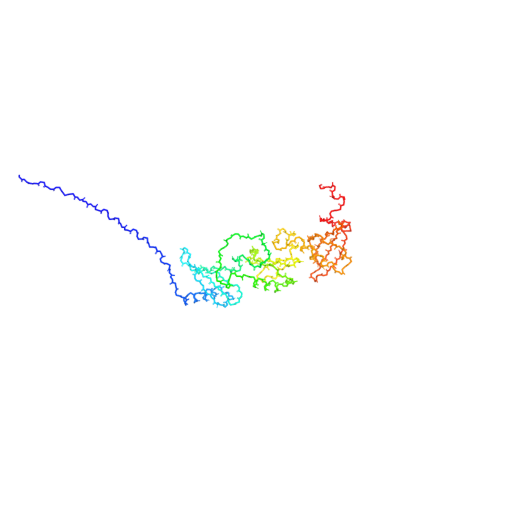 ? 18.174 10.201 -16.476 1.00 87.38 84 ALA A O 1
ATOM 628 N N . VAL A 1 85 ? 16.995 9.651 -18.313 1.00 86.25 85 VAL A N 1
ATOM 629 C CA . VAL A 1 85 ? 15.688 9.671 -17.645 1.00 86.25 85 VAL A CA 1
ATOM 630 C C . VAL A 1 85 ? 15.236 8.233 -17.442 1.00 86.25 85 VAL A C 1
ATOM 632 O O . VAL A 1 85 ? 15.058 7.500 -18.411 1.00 86.25 85 VAL A O 1
ATOM 635 N N . VAL A 1 86 ? 15.060 7.832 -16.183 1.00 86.75 86 VAL A N 1
ATOM 636 C CA . VAL A 1 86 ? 14.737 6.454 -15.790 1.00 86.75 86 VAL A CA 1
ATOM 637 C C . VAL A 1 86 ? 13.300 6.371 -15.287 1.00 86.75 86 VAL A C 1
ATOM 639 O O . VAL A 1 86 ? 12.898 7.113 -14.389 1.00 86.75 86 VAL A O 1
ATOM 642 N N . HIS A 1 87 ? 12.542 5.423 -15.827 1.00 83.50 87 HIS A N 1
ATOM 643 C CA . HIS A 1 87 ? 11.183 5.102 -15.412 1.00 83.50 87 HIS A CA 1
ATOM 644 C C . HIS A 1 87 ? 11.079 3.609 -15.066 1.00 83.50 87 HIS A C 1
ATOM 646 O O . HIS A 1 87 ? 11.180 2.775 -15.965 1.00 83.50 87 HIS A O 1
ATOM 652 N N . PRO A 1 88 ? 10.861 3.233 -13.794 1.00 83.69 88 PRO A N 1
ATOM 653 C CA . PRO A 1 88 ? 10.656 1.833 -13.428 1.00 83.69 88 PRO A CA 1
ATOM 654 C C . PRO A 1 88 ? 9.384 1.282 -14.077 1.00 83.69 88 PRO A C 1
ATOM 656 O O . PRO A 1 88 ? 8.318 1.891 -13.975 1.00 83.69 88 PRO A O 1
ATOM 659 N N . CYS A 1 89 ? 9.464 0.107 -14.700 1.00 83.00 89 CYS A N 1
ATOM 660 C CA . CYS A 1 89 ? 8.317 -0.519 -15.360 1.00 83.00 89 CYS A CA 1
ATOM 661 C C . CYS A 1 89 ? 7.183 -0.858 -14.390 1.00 83.00 89 CYS A C 1
ATOM 663 O O . CYS A 1 89 ? 6.011 -0.780 -14.757 1.00 83.00 89 CYS A O 1
ATOM 665 N N . LEU A 1 90 ? 7.526 -1.126 -13.130 1.00 79.25 90 LEU A N 1
ATOM 666 C CA . LEU A 1 90 ? 6.588 -1.298 -12.025 1.00 79.25 90 LEU A CA 1
ATOM 667 C C . LEU A 1 90 ? 5.598 -0.126 -11.883 1.00 79.25 90 LEU A C 1
ATOM 669 O O . LEU A 1 90 ? 4.431 -0.331 -11.568 1.00 79.25 90 LEU A O 1
ATOM 673 N N . MET A 1 91 ? 6.054 1.100 -12.158 1.00 74.50 91 MET A N 1
ATOM 674 C CA . MET A 1 91 ? 5.240 2.320 -12.082 1.00 74.50 91 MET A CA 1
ATOM 675 C C . MET A 1 91 ? 4.325 2.506 -13.299 1.00 74.50 91 MET A C 1
ATOM 677 O O . MET A 1 91 ? 3.437 3.356 -13.288 1.00 74.50 91 MET A O 1
ATOM 681 N N . LEU A 1 92 ? 4.582 1.760 -14.372 1.00 71.00 92 LEU A N 1
ATOM 682 C CA . LEU A 1 92 ? 3.972 1.934 -15.687 1.00 71.00 92 LEU A CA 1
ATOM 683 C C . LEU A 1 92 ? 2.985 0.813 -16.032 1.00 71.00 92 LEU A C 1
ATOM 685 O O . LEU A 1 92 ? 2.065 1.017 -16.826 1.00 71.00 92 LEU A O 1
ATOM 689 N N . GLN A 1 93 ? 3.137 -0.360 -15.414 1.00 66.06 93 GLN A N 1
ATOM 690 C CA . GLN A 1 93 ? 2.197 -1.464 -15.559 1.00 66.06 93 GLN A CA 1
ATOM 691 C C . GLN A 1 93 ? 1.066 -1.373 -14.541 1.00 66.06 93 GLN A C 1
ATOM 693 O O . GLN A 1 93 ? 1.234 -1.608 -13.347 1.00 66.06 93 GLN A O 1
ATOM 698 N N . GLY A 1 94 ? -0.141 -1.107 -15.031 1.00 55.66 94 GLY A N 1
ATOM 699 C CA . GLY A 1 94 ? -1.347 -1.296 -14.236 1.00 55.66 94 GLY A CA 1
ATOM 700 C C . GLY A 1 94 ? -1.665 -2.785 -14.050 1.00 55.66 94 GLY A C 1
ATOM 701 O O . GLY A 1 94 ? -2.340 -3.338 -14.905 1.00 55.66 94 GLY A O 1
ATOM 702 N N . ILE A 1 95 ? -1.196 -3.366 -12.941 1.00 53.97 95 ILE A N 1
ATOM 703 C CA . ILE A 1 95 ? -1.712 -4.500 -12.132 1.00 53.97 95 ILE A CA 1
ATOM 704 C C . ILE A 1 95 ? -2.322 -5.717 -12.851 1.00 53.97 95 ILE A C 1
ATOM 706 O O . ILE A 1 95 ? -3.352 -5.583 -13.513 1.00 53.97 95 ILE A O 1
ATOM 710 N N . ARG A 1 96 ? -1.869 -6.935 -12.490 1.00 44.78 96 ARG A N 1
ATOM 711 C CA . ARG A 1 96 ? -2.711 -8.154 -12.502 1.00 44.78 96 ARG A CA 1
ATOM 712 C C . ARG A 1 96 ? -2.482 -9.083 -11.298 1.00 44.78 96 ARG A C 1
ATOM 714 O O . ARG A 1 96 ? -1.662 -9.983 -11.369 1.00 44.78 96 ARG A O 1
ATOM 721 N N . LEU A 1 97 ? -3.318 -8.979 -10.264 1.00 44.38 97 LEU A N 1
ATOM 722 C CA . LEU A 1 97 ? -3.848 -10.203 -9.652 1.00 44.38 97 LEU A CA 1
ATOM 723 C C . LEU A 1 97 ? -5.330 -10.269 -9.985 1.00 44.38 97 LEU A C 1
ATOM 725 O O . LEU A 1 97 ? -6.124 -9.370 -9.714 1.00 44.38 97 LEU A O 1
ATOM 729 N N . ASP A 1 98 ? -5.658 -11.322 -10.699 1.00 40.88 98 ASP A N 1
ATOM 730 C CA . ASP A 1 98 ? -6.922 -11.710 -11.282 1.00 40.88 98 ASP A CA 1
ATOM 731 C C . ASP A 1 98 ? -8.012 -11.992 -10.240 1.00 40.88 98 ASP A C 1
ATOM 733 O O . ASP A 1 98 ? -8.589 -13.069 -10.268 1.00 40.88 98 ASP A O 1
ATOM 737 N N . ARG A 1 99 ? -8.361 -11.041 -9.352 1.00 52.16 99 ARG A N 1
ATOM 738 C CA . ARG A 1 99 ? -9.617 -11.109 -8.565 1.00 52.16 99 ARG A CA 1
ATOM 739 C C . ARG A 1 99 ? -10.342 -9.788 -8.303 1.00 52.16 99 ARG A C 1
ATOM 741 O O . ARG A 1 99 ? -11.561 -9.846 -8.143 1.00 52.16 99 ARG A O 1
ATOM 748 N N . ARG A 1 100 ? -9.689 -8.613 -8.283 1.00 56.81 100 ARG A N 1
ATOM 749 C CA . ARG A 1 100 ? -10.376 -7.357 -7.900 1.00 56.81 100 ARG A CA 1
ATOM 750 C C . ARG A 1 100 ? -10.007 -6.144 -8.765 1.00 56.81 100 ARG A C 1
ATOM 752 O O . ARG A 1 100 ? -8.826 -5.881 -8.977 1.00 56.81 100 ARG A O 1
ATOM 759 N N . PRO A 1 101 ? -10.993 -5.379 -9.267 1.00 58.59 101 PRO A N 1
ATOM 760 C CA . PRO A 1 101 ? -10.722 -4.109 -9.932 1.00 58.59 101 PRO A CA 1
ATOM 761 C C . PRO A 1 101 ? -10.228 -3.063 -8.918 1.00 58.59 101 PRO A C 1
ATOM 763 O O . PRO A 1 101 ? -10.900 -2.824 -7.919 1.00 58.59 101 PRO A O 1
ATOM 766 N N . ASN A 1 102 ? -9.095 -2.406 -9.199 1.00 64.69 102 ASN A N 1
ATOM 767 C CA . ASN A 1 102 ? -8.662 -1.219 -8.451 1.00 64.69 102 ASN A CA 1
ATOM 768 C C . ASN A 1 102 ? -9.484 0.002 -8.901 1.00 64.69 102 ASN A C 1
ATOM 770 O O . ASN A 1 102 ? -9.460 0.355 -10.085 1.00 64.69 102 ASN A O 1
ATOM 774 N N . ARG A 1 103 ? -10.187 0.657 -7.972 1.00 64.62 103 ARG A N 1
ATOM 775 C CA . ARG A 1 103 ? -11.043 1.825 -8.252 1.00 64.62 103 ARG A CA 1
ATOM 776 C C . ARG A 1 103 ? -10.271 3.134 -8.465 1.00 64.62 103 ARG A C 1
ATOM 778 O O . ARG A 1 103 ? -10.814 4.041 -9.086 1.00 64.62 103 ARG A O 1
ATOM 785 N N . MET A 1 104 ? -9.006 3.208 -8.049 1.00 56.19 104 MET A N 1
ATOM 786 C CA . MET A 1 104 ? -8.156 4.406 -8.130 1.00 56.19 104 MET A CA 1
ATOM 787 C C . MET A 1 104 ? -7.246 4.477 -9.373 1.00 56.19 104 MET A C 1
ATOM 789 O O . MET A 1 104 ? -6.400 5.364 -9.490 1.00 56.19 104 MET A O 1
ATOM 793 N N . ARG A 1 105 ? -7.367 3.542 -10.320 1.00 59.97 105 ARG A N 1
ATOM 794 C CA . ARG A 1 105 ? -6.413 3.413 -11.435 1.00 59.97 105 ARG A CA 1
ATOM 795 C C . ARG A 1 105 ? -6.413 4.627 -12.385 1.00 59.97 105 ARG A C 1
ATOM 797 O O . ARG A 1 105 ? -7.453 5.010 -12.916 1.00 59.97 105 ARG A O 1
ATOM 804 N N . GLN A 1 106 ? -5.221 5.139 -12.711 1.00 51.69 106 GLN A N 1
ATOM 805 C CA . GLN A 1 106 ? -5.014 6.144 -13.768 1.00 51.69 106 GLN A CA 1
ATOM 806 C C . GLN A 1 106 ? -5.074 5.531 -15.186 1.00 51.69 106 GLN A C 1
ATOM 808 O O . GLN A 1 106 ? -4.706 4.374 -15.405 1.00 51.69 106 GLN A O 1
ATOM 813 N N . ALA A 1 107 ? -5.538 6.308 -16.173 1.00 43.50 107 ALA A N 1
ATOM 814 C CA . ALA A 1 107 ? -5.690 5.871 -17.564 1.00 43.50 107 ALA A CA 1
ATOM 815 C C . ALA A 1 107 ? -4.399 6.051 -18.398 1.00 43.50 107 ALA A C 1
ATOM 817 O O . ALA A 1 107 ? -3.821 7.131 -18.423 1.00 43.50 107 ALA A O 1
ATOM 818 N N . ASN A 1 108 ? -4.015 5.000 -19.137 1.00 53.22 108 ASN A N 1
ATOM 819 C CA . ASN A 1 108 ? -3.028 4.972 -20.235 1.00 53.22 108 ASN A CA 1
ATOM 820 C C . ASN A 1 108 ? -1.621 5.581 -19.985 1.00 53.22 108 ASN A C 1
ATOM 822 O O . ASN A 1 108 ? -1.223 6.486 -20.721 1.00 53.22 108 ASN A O 1
ATOM 826 N N . PRO A 1 109 ? -0.817 5.064 -19.035 1.00 54.50 109 PRO A N 1
ATOM 827 C CA . PRO A 1 109 ? 0.626 5.333 -19.010 1.00 54.50 109 PRO A CA 1
ATOM 828 C C . PRO A 1 109 ? 1.358 4.651 -20.192 1.00 54.50 109 PRO A C 1
ATOM 830 O O . PRO A 1 109 ? 0.848 3.660 -20.731 1.00 54.50 109 PRO A O 1
ATOM 833 N N . PRO A 1 110 ? 2.548 5.142 -20.609 1.00 59.22 110 PRO A N 1
ATOM 834 C CA . PRO A 1 110 ? 3.415 4.421 -21.544 1.00 59.22 110 PRO A CA 1
ATOM 835 C C . PRO A 1 110 ? 3.740 3.034 -20.977 1.00 59.22 110 PRO A C 1
ATOM 837 O O . PRO A 1 110 ? 4.089 2.923 -19.810 1.00 59.22 110 PRO A O 1
ATOM 840 N N . GLN A 1 111 ? 3.595 1.981 -21.783 1.00 73.31 111 GLN A N 1
ATOM 841 C CA . GLN A 1 111 ? 3.673 0.596 -21.305 1.00 73.31 111 GLN A CA 1
ATOM 842 C C . GLN A 1 111 ? 5.015 -0.040 -21.669 1.00 73.31 111 GLN A C 1
ATOM 844 O O . GLN A 1 111 ? 5.415 -0.024 -22.834 1.00 73.31 111 GLN A O 1
ATOM 849 N N . CYS A 1 112 ? 5.665 -0.646 -20.678 1.00 84.75 112 CYS A N 1
ATOM 850 C CA . CYS A 1 112 ? 6.693 -1.662 -20.902 1.00 84.75 112 CYS A CA 1
ATOM 851 C C . CYS A 1 112 ? 6.074 -2.893 -21.593 1.00 84.75 112 CYS A C 1
ATOM 853 O O . CYS A 1 112 ? 4.900 -3.203 -21.369 1.00 84.75 112 CYS A O 1
ATOM 855 N N . GLN A 1 113 ? 6.832 -3.552 -22.461 1.00 86.00 113 GLN A N 1
ATOM 856 C CA . GLN A 1 113 ? 6.378 -4.627 -23.345 1.00 86.00 113 GLN A CA 1
ATOM 857 C C . GLN A 1 113 ? 7.200 -5.911 -23.231 1.00 86.00 113 GLN A C 1
ATOM 859 O O . GLN A 1 113 ? 6.705 -6.970 -23.615 1.00 86.00 113 GLN A O 1
ATOM 864 N N . LEU A 1 114 ? 8.425 -5.848 -22.705 1.00 87.88 114 LEU A N 1
ATOM 865 C CA . LEU A 1 114 ? 9.209 -7.037 -22.406 1.00 87.88 114 LEU A CA 1
ATOM 866 C C . LEU A 1 114 ? 8.446 -7.888 -21.398 1.00 87.88 114 LEU A C 1
ATOM 868 O O . LEU A 1 114 ? 7.967 -7.382 -20.386 1.00 87.88 114 LEU A O 1
ATOM 872 N N . VAL A 1 115 ? 8.381 -9.199 -21.635 1.00 83.44 115 VAL A N 1
ATOM 873 C CA . VAL A 1 115 ? 7.603 -10.135 -20.801 1.00 83.44 115 VAL A CA 1
ATOM 874 C C . VAL A 1 115 ? 7.989 -10.032 -19.320 1.00 83.44 115 VAL A C 1
ATOM 876 O O . VAL A 1 115 ? 7.132 -10.093 -18.443 1.00 83.44 115 VAL A O 1
ATOM 879 N N . GLY A 1 116 ? 9.276 -9.804 -19.038 1.00 80.88 116 GLY A N 1
ATOM 880 C CA . GLY A 1 116 ? 9.775 -9.587 -17.674 1.00 80.88 116 GLY A CA 1
ATOM 881 C C . GLY A 1 116 ? 9.259 -8.343 -16.967 1.00 80.88 116 GLY A C 1
ATOM 882 O O . GLY A 1 116 ? 9.342 -8.262 -15.751 1.00 80.88 116 GLY A O 1
ATOM 883 N N . ASN A 1 117 ? 8.757 -7.380 -17.730 1.00 85.62 117 ASN A N 1
ATOM 884 C CA . ASN A 1 117 ? 8.352 -6.063 -17.269 1.00 85.62 117 ASN A CA 1
ATOM 885 C C . ASN A 1 117 ? 6.843 -5.847 -17.362 1.00 85.62 117 ASN A C 1
ATOM 887 O O . ASN A 1 117 ? 6.383 -4.778 -16.977 1.00 85.62 117 ASN A O 1
ATOM 891 N N . THR A 1 118 ? 6.084 -6.806 -17.905 1.00 78.88 118 THR A N 1
ATOM 892 C CA . THR A 1 118 ? 4.628 -6.692 -18.091 1.00 78.88 118 THR A CA 1
ATOM 893 C C . THR A 1 118 ? 3.811 -7.183 -16.899 1.00 78.88 118 THR A C 1
ATOM 895 O O . THR A 1 118 ? 2.639 -6.828 -16.795 1.00 78.88 118 THR A O 1
ATOM 898 N N . ASP A 1 119 ? 4.402 -7.979 -16.002 1.00 78.31 119 ASP A N 1
ATOM 899 C CA . ASP A 1 119 ? 3.728 -8.474 -14.799 1.00 78.31 119 ASP A CA 1
ATOM 900 C C . ASP A 1 119 ? 4.445 -8.002 -13.518 1.00 78.31 119 ASP A C 1
ATOM 902 O O . ASP A 1 119 ? 5.450 -8.594 -13.123 1.00 78.31 119 ASP A O 1
ATOM 906 N N . PRO A 1 120 ? 3.957 -6.934 -12.859 1.00 79.06 120 PRO A N 1
ATOM 907 C CA . PRO A 1 120 ? 4.583 -6.391 -11.652 1.00 79.06 120 PRO A CA 1
ATOM 908 C C . PRO A 1 120 ? 4.312 -7.224 -10.388 1.00 79.06 120 PRO A C 1
ATOM 910 O O . PRO A 1 120 ? 4.863 -6.949 -9.322 1.00 79.06 120 PRO A O 1
ATOM 913 N N . VAL A 1 121 ? 3.420 -8.209 -10.457 1.00 82.75 121 VAL A N 1
ATOM 914 C CA . VAL A 1 121 ? 2.833 -8.829 -9.268 1.00 82.75 121 VAL A CA 1
ATOM 915 C C . VAL A 1 121 ? 3.795 -9.659 -8.432 1.00 82.75 121 VAL A C 1
ATOM 917 O O . VAL A 1 121 ? 3.752 -9.498 -7.207 1.00 82.75 121 VAL A O 1
ATOM 920 N N . PRO A 1 122 ? 4.657 -10.521 -9.005 1.00 83.88 122 PRO A N 1
ATOM 921 C CA . PRO A 1 122 ? 5.578 -11.314 -8.198 1.00 83.88 122 PRO A CA 1
ATOM 922 C C . PRO A 1 122 ? 6.486 -10.440 -7.324 1.00 83.88 122 PRO A C 1
ATOM 924 O O . PRO A 1 122 ? 6.643 -10.711 -6.135 1.00 83.88 122 PRO A O 1
ATOM 927 N N . GLU A 1 123 ? 7.017 -9.351 -7.882 1.00 84.25 123 GLU A N 1
ATOM 928 C CA . GLU A 1 123 ? 7.870 -8.421 -7.143 1.00 84.25 123 GLU A CA 1
ATOM 929 C C . GLU A 1 123 ? 7.094 -7.638 -6.083 1.00 84.25 123 GLU A C 1
ATOM 931 O O . GLU A 1 123 ? 7.535 -7.568 -4.938 1.00 84.25 123 GLU A O 1
ATOM 936 N N . LEU A 1 124 ? 5.941 -7.059 -6.431 1.00 87.62 124 LEU A N 1
ATOM 937 C CA . LEU A 1 124 ? 5.145 -6.299 -5.464 1.00 87.62 124 LEU A CA 1
ATOM 938 C C . LEU A 1 124 ? 4.684 -7.170 -4.295 1.00 87.62 124 LEU A C 1
ATOM 940 O O . LEU A 1 124 ? 4.677 -6.724 -3.149 1.00 87.62 124 LEU A O 1
ATOM 944 N N . THR A 1 125 ? 4.337 -8.426 -4.578 1.00 90.00 125 THR A N 1
ATOM 945 C CA . THR A 1 125 ? 3.981 -9.404 -3.549 1.00 90.00 125 THR A CA 1
ATOM 946 C C . THR A 1 125 ? 5.178 -9.687 -2.644 1.00 90.00 125 THR A C 1
ATOM 948 O O . THR A 1 125 ? 5.019 -9.677 -1.427 1.00 90.00 125 THR A O 1
ATOM 951 N N . ALA A 1 126 ? 6.375 -9.894 -3.204 1.00 89.06 126 ALA A N 1
ATOM 952 C CA . ALA A 1 126 ? 7.592 -10.091 -2.415 1.00 89.06 126 ALA A CA 1
ATOM 953 C C . ALA A 1 126 ? 7.897 -8.876 -1.523 1.00 89.06 126 ALA A C 1
ATOM 955 O O . ALA A 1 126 ? 8.078 -9.039 -0.320 1.00 89.06 126 ALA A O 1
ATOM 956 N N . ARG A 1 127 ? 7.826 -7.654 -2.070 1.00 90.00 127 ARG A N 1
ATOM 957 C CA . ARG A 1 127 ? 7.999 -6.407 -1.303 1.00 90.00 127 ARG A CA 1
ATOM 958 C C . ARG A 1 127 ? 7.002 -6.288 -0.152 1.00 90.00 127 ARG A C 1
ATOM 960 O O . ARG A 1 127 ? 7.392 -5.945 0.958 1.00 90.00 127 ARG A O 1
ATOM 967 N N . ALA A 1 128 ? 5.731 -6.611 -0.390 1.00 94.06 128 ALA A N 1
ATOM 968 C CA . ALA A 1 128 ? 4.713 -6.600 0.657 1.00 94.06 128 ALA A CA 1
ATOM 969 C C . ALA A 1 128 ? 5.012 -7.609 1.776 1.00 94.06 128 ALA A C 1
ATOM 971 O O . ALA A 1 128 ? 4.865 -7.287 2.955 1.00 94.06 128 ALA A O 1
ATOM 972 N N . ARG A 1 129 ? 5.478 -8.814 1.426 1.00 94.69 129 ARG A N 1
ATOM 973 C CA . ARG A 1 129 ? 5.907 -9.818 2.412 1.00 94.69 129 ARG A CA 1
ATOM 974 C C . ARG A 1 129 ? 7.114 -9.351 3.216 1.00 94.69 129 ARG A C 1
ATOM 976 O O . ARG A 1 129 ? 7.090 -9.465 4.438 1.00 94.69 129 ARG A O 1
ATOM 983 N N . ASP A 1 130 ? 8.116 -8.779 2.557 1.00 93.81 130 ASP A N 1
ATOM 984 C CA . ASP A 1 130 ? 9.318 -8.243 3.206 1.00 93.81 130 ASP A CA 1
ATOM 985 C C . ASP A 1 130 ? 9.004 -7.057 4.132 1.00 93.81 130 ASP A C 1
ATOM 987 O O . ASP A 1 130 ? 9.677 -6.862 5.145 1.00 93.81 130 ASP A O 1
ATOM 991 N N . ALA A 1 131 ? 7.949 -6.295 3.825 1.00 95.19 131 ALA A N 1
ATOM 992 C CA . ALA A 1 131 ? 7.414 -5.238 4.680 1.00 95.19 131 ALA A CA 1
ATOM 993 C C . ALA A 1 131 ? 6.613 -5.769 5.889 1.00 95.19 131 ALA A C 1
ATOM 995 O O . ALA A 1 131 ? 6.222 -4.991 6.757 1.00 95.19 131 ALA A O 1
ATOM 996 N N . GLY A 1 132 ? 6.379 -7.082 5.982 1.00 93.75 132 GLY A N 1
ATOM 997 C CA . GLY A 1 132 ? 5.660 -7.714 7.090 1.00 93.75 132 GLY A CA 1
ATOM 998 C C . GLY A 1 132 ? 4.152 -7.864 6.877 1.00 93.75 132 GLY A C 1
ATOM 999 O O . GLY A 1 132 ? 3.434 -8.125 7.842 1.00 93.75 132 GLY A O 1
ATOM 1000 N N . VAL A 1 133 ? 3.648 -7.725 5.644 1.00 95.62 133 VAL A N 1
ATOM 1001 C CA . VAL A 1 133 ? 2.238 -8.012 5.338 1.00 95.62 133 VAL A CA 1
ATOM 1002 C C . VAL A 1 133 ? 1.979 -9.520 5.442 1.00 95.62 133 VAL A C 1
ATOM 1004 O O . VAL A 1 133 ? 2.341 -10.312 4.566 1.00 95.62 133 VAL A O 1
ATOM 1007 N N . ASP A 1 134 ? 1.320 -9.917 6.530 1.00 91.56 134 ASP A N 1
ATOM 1008 C CA . ASP A 1 134 ? 1.029 -11.313 6.866 1.00 91.56 134 ASP A CA 1
ATOM 1009 C C . ASP A 1 134 ? -0.454 -11.668 6.648 1.00 91.56 134 ASP A C 1
ATOM 1011 O O . ASP A 1 134 ? -1.242 -11.854 7.577 1.00 91.56 134 ASP A O 1
ATOM 1015 N N . CYS A 1 135 ? -0.861 -11.712 5.379 1.00 94.62 135 CYS A N 1
ATOM 1016 C CA . CYS A 1 135 ? -2.215 -12.080 4.957 1.00 94.62 135 CYS A CA 1
ATOM 1017 C C . CYS A 1 135 ? -2.189 -12.918 3.668 1.00 94.62 135 CYS A C 1
ATOM 1019 O O . CYS A 1 135 ? -1.138 -13.084 3.047 1.00 94.62 135 CYS A O 1
ATOM 1021 N N . GLU A 1 136 ? -3.326 -13.447 3.213 1.00 94.81 136 GLU A N 1
ATOM 1022 C CA . GLU A 1 136 ? -3.423 -13.956 1.839 1.00 94.81 136 GLU A CA 1
ATOM 1023 C C . GLU A 1 136 ? -3.579 -12.773 0.867 1.00 94.81 136 GLU A C 1
ATOM 1025 O O . GLU A 1 136 ? -4.683 -12.269 0.682 1.00 94.81 136 GLU A O 1
ATOM 1030 N N . ILE A 1 137 ? -2.475 -12.325 0.259 1.00 94.00 137 ILE A N 1
ATOM 1031 C CA . ILE A 1 137 ? -2.480 -11.233 -0.728 1.00 94.00 137 ILE A CA 1
ATOM 1032 C C . ILE A 1 137 ? -3.252 -11.685 -1.974 1.00 94.00 137 ILE A C 1
ATOM 1034 O O . ILE A 1 137 ? -2.854 -12.644 -2.637 1.00 94.00 137 ILE A O 1
ATOM 1038 N N . ASP A 1 138 ? -4.352 -11.002 -2.289 1.00 92.50 138 ASP A N 1
ATOM 1039 C CA . ASP A 1 138 ? -5.195 -11.286 -3.459 1.00 92.50 138 ASP A CA 1
ATOM 1040 C C . ASP A 1 138 ? -5.272 -10.120 -4.459 1.00 92.50 138 ASP A C 1
ATOM 1042 O O . ASP A 1 138 ? -5.831 -10.282 -5.548 1.00 92.50 138 ASP A O 1
ATOM 1046 N N . ALA A 1 139 ? -4.662 -8.981 -4.124 1.00 90.19 139 ALA A N 1
ATOM 1047 C CA . ALA A 1 139 ? -4.447 -7.849 -5.011 1.00 90.19 139 ALA A CA 1
ATOM 1048 C C . ALA A 1 139 ? -3.199 -7.060 -4.589 1.00 90.19 139 ALA A C 1
ATOM 1050 O O . ALA A 1 139 ? -2.919 -6.916 -3.402 1.00 90.19 139 ALA A O 1
ATOM 1051 N N . VAL A 1 140 ? -2.445 -6.525 -5.551 1.00 89.50 140 VAL A N 1
ATOM 1052 C CA . VAL A 1 140 ? -1.326 -5.620 -5.258 1.00 89.50 140 VAL A CA 1
ATOM 1053 C C . VAL A 1 140 ? -1.090 -4.649 -6.409 1.00 89.50 140 VAL A C 1
ATOM 1055 O O . VAL A 1 140 ? -1.234 -5.021 -7.575 1.00 89.50 140 VAL A O 1
ATOM 1058 N N . ALA A 1 141 ? -0.761 -3.398 -6.097 1.00 85.69 141 ALA A N 1
ATOM 1059 C CA . ALA A 1 141 ? -0.622 -2.339 -7.086 1.00 85.69 141 ALA A CA 1
ATOM 1060 C C . ALA A 1 141 ? 0.307 -1.223 -6.655 1.00 85.69 141 ALA A C 1
ATOM 1062 O O . ALA A 1 141 ? 0.279 -0.827 -5.502 1.00 85.69 141 ALA A O 1
ATOM 1063 N N . VAL A 1 142 ? 0.979 -0.597 -7.617 1.00 85.31 142 VAL A N 1
ATOM 1064 C CA . VAL A 1 142 ? 1.443 0.781 -7.447 1.00 85.31 142 VAL A CA 1
ATOM 1065 C C . VAL A 1 142 ? 0.277 1.735 -7.719 1.00 85.31 142 VAL A C 1
ATOM 1067 O O . VAL A 1 142 ? -0.331 1.682 -8.790 1.00 85.31 142 VAL A O 1
ATOM 1070 N N . LEU A 1 143 ? -0.026 2.614 -6.766 1.00 81.81 143 LEU A N 1
ATOM 1071 C CA . LEU A 1 143 ? -1.032 3.674 -6.907 1.00 81.81 143 LEU A CA 1
ATOM 1072 C C . LEU A 1 143 ? -0.455 4.948 -7.533 1.00 81.81 143 LEU A C 1
ATOM 1074 O O . LEU A 1 143 ? -1.163 5.720 -8.181 1.00 81.81 143 LEU A O 1
ATOM 1078 N N . GLY A 1 144 ? 0.838 5.172 -7.331 1.00 79.00 144 GLY A N 1
ATOM 1079 C CA . GLY A 1 144 ? 1.538 6.368 -7.757 1.00 79.00 144 GLY A CA 1
ATOM 1080 C C . GLY A 1 144 ? 2.823 6.529 -6.966 1.00 79.00 144 GLY A C 1
ATOM 1081 O O . GLY A 1 144 ? 3.442 5.543 -6.573 1.00 79.00 144 GLY A O 1
ATOM 1082 N N . LEU A 1 145 ? 3.215 7.778 -6.749 1.00 79.06 145 LEU A N 1
ATOM 1083 C CA . LEU A 1 145 ? 4.382 8.123 -5.952 1.00 79.06 145 LEU A CA 1
ATOM 1084 C C . LEU A 1 145 ? 3.954 8.775 -4.636 1.00 79.06 145 LEU A C 1
ATOM 1086 O O . LEU A 1 145 ? 2.994 9.547 -4.626 1.00 79.06 145 LEU A O 1
ATOM 1090 N N . ASP A 1 146 ? 4.685 8.488 -3.563 1.00 79.44 146 ASP A N 1
ATOM 1091 C CA . ASP A 1 146 ? 4.577 9.200 -2.291 1.00 79.44 146 ASP A CA 1
ATOM 1092 C C . ASP A 1 146 ? 5.197 10.612 -2.374 1.00 79.44 146 ASP A C 1
ATOM 1094 O O . ASP A 1 146 ? 5.692 11.053 -3.422 1.00 79.44 146 ASP A O 1
ATOM 1098 N N . ALA A 1 147 ? 5.152 11.351 -1.262 1.00 78.38 147 ALA A N 1
ATOM 1099 C CA . ALA A 1 147 ? 5.664 12.721 -1.184 1.00 78.38 147 ALA A CA 1
ATOM 1100 C C . ALA A 1 147 ? 7.172 12.829 -1.486 1.00 78.38 147 ALA A C 1
ATOM 1102 O O . ALA A 1 147 ? 7.616 13.842 -2.032 1.00 78.38 147 ALA A O 1
ATOM 1103 N N . ASP A 1 148 ? 7.935 11.774 -1.194 1.00 78.88 148 ASP A N 1
ATOM 1104 C CA . ASP A 1 148 ? 9.378 11.682 -1.427 1.00 78.88 148 ASP A CA 1
ATOM 1105 C C . ASP A 1 148 ? 9.716 11.046 -2.785 1.00 78.88 148 ASP A C 1
ATOM 1107 O O . ASP A 1 148 ? 10.883 10.819 -3.110 1.00 78.88 148 ASP A O 1
ATOM 1111 N N . ARG A 1 149 ? 8.698 10.834 -3.628 1.00 75.50 149 ARG A N 1
ATOM 1112 C CA . ARG A 1 149 ? 8.790 10.248 -4.967 1.00 75.50 149 ARG A CA 1
ATOM 1113 C C . ARG A 1 149 ? 9.205 8.774 -4.988 1.00 75.50 149 ARG A C 1
ATOM 1115 O O . ARG A 1 149 ? 9.754 8.323 -5.998 1.00 75.50 149 ARG A O 1
ATOM 1122 N N . HIS A 1 150 ? 8.909 8.017 -3.939 1.00 81.81 150 HIS A N 1
ATOM 1123 C CA . HIS A 1 150 ? 8.999 6.556 -3.953 1.00 81.81 150 HIS A CA 1
ATOM 1124 C C . HIS A 1 150 ? 7.657 5.928 -4.351 1.00 81.81 150 HIS A C 1
ATOM 1126 O O . HIS A 1 150 ? 6.630 6.602 -4.290 1.00 81.81 150 HIS A O 1
ATOM 1132 N N . PRO A 1 151 ? 7.624 4.658 -4.786 1.00 81.12 151 PRO A N 1
ATOM 1133 C CA . PRO A 1 151 ? 6.373 3.981 -5.111 1.00 81.12 151 PRO A CA 1
ATOM 1134 C C . PRO A 1 151 ? 5.438 3.905 -3.897 1.00 81.12 151 PRO A C 1
ATOM 1136 O O . PRO A 1 151 ? 5.803 3.341 -2.870 1.00 81.12 151 PRO A O 1
ATOM 1139 N N . LEU A 1 152 ? 4.215 4.413 -4.049 1.00 88.19 152 LEU A N 1
ATOM 1140 C CA . LEU A 1 152 ? 3.106 4.136 -3.141 1.00 88.19 152 LEU A CA 1
ATOM 1141 C C . LEU A 1 152 ? 2.422 2.853 -3.611 1.00 88.19 152 LEU A C 1
ATOM 1143 O O . LEU A 1 152 ? 1.872 2.818 -4.718 1.00 88.19 152 LEU A O 1
ATOM 1147 N N . ILE A 1 153 ? 2.458 1.806 -2.790 1.00 91.25 153 ILE A N 1
ATOM 1148 C CA . ILE A 1 153 ? 1.907 0.488 -3.122 1.00 91.25 153 ILE A CA 1
ATOM 1149 C C . ILE A 1 153 ? 0.672 0.221 -2.265 1.00 91.25 153 ILE A C 1
ATOM 1151 O O . ILE A 1 153 ? 0.727 0.374 -1.054 1.00 91.25 153 ILE A O 1
ATOM 1155 N N . GLU A 1 154 ? -0.419 -0.240 -2.869 1.00 93.50 154 GLU A N 1
ATOM 1156 C CA . GLU A 1 154 ? -1.555 -0.810 -2.147 1.00 93.50 154 GLU A CA 1
ATOM 1157 C C . GLU A 1 154 ? -1.527 -2.335 -2.222 1.00 93.50 154 GLU A C 1
ATOM 1159 O O . GLU A 1 154 ? -1.349 -2.921 -3.294 1.00 93.50 154 GLU A O 1
ATOM 1164 N N . VAL A 1 155 ? -1.763 -2.968 -1.077 1.00 94.81 155 VAL A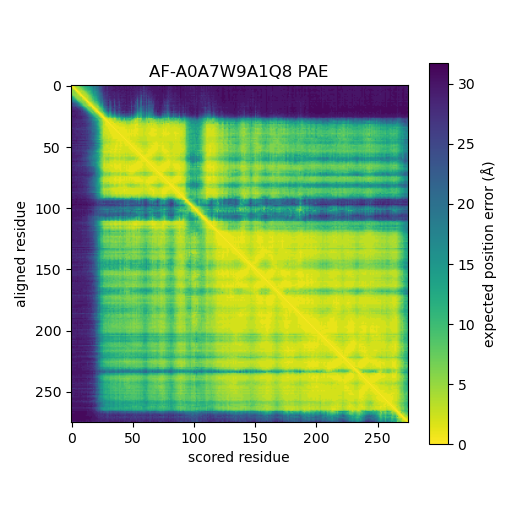 N 1
ATOM 1165 C CA . VAL A 1 155 ? -1.897 -4.411 -0.916 1.00 94.81 155 VAL A CA 1
ATOM 1166 C C . VAL A 1 155 ? -3.316 -4.724 -0.454 1.00 94.81 155 VAL A C 1
ATOM 1168 O O . VAL A 1 155 ? -3.752 -4.256 0.597 1.00 94.81 155 VAL A O 1
ATOM 1171 N N . GLY A 1 156 ? -4.024 -5.535 -1.235 1.00 94.75 156 GLY A N 1
ATOM 1172 C CA . GLY A 1 156 ? -5.295 -6.144 -0.863 1.00 94.75 156 GLY A CA 1
ATOM 1173 C C . GLY A 1 156 ? -5.070 -7.510 -0.228 1.00 94.75 156 GLY A C 1
ATOM 1174 O O . GLY A 1 156 ? -4.324 -8.344 -0.753 1.00 94.75 156 GLY A O 1
ATOM 1175 N N . CYS A 1 157 ? -5.722 -7.729 0.907 1.00 95.94 157 CYS A N 1
ATOM 1176 C CA . CYS A 1 157 ? -5.689 -8.982 1.637 1.00 95.94 157 CYS A CA 1
ATOM 1177 C C . CYS A 1 157 ? -7.064 -9.645 1.582 1.00 95.94 157 CYS A C 1
ATOM 1179 O O . CYS A 1 157 ? -8.069 -9.031 1.938 1.00 95.94 157 CYS A O 1
ATOM 1181 N N . ARG A 1 158 ? -7.122 -10.927 1.213 1.00 93.38 158 ARG A N 1
ATOM 1182 C CA . ARG A 1 158 ? -8.389 -11.658 1.211 1.00 93.38 158 ARG A CA 1
ATOM 1183 C C . ARG A 1 158 ? -8.964 -11.733 2.619 1.00 93.38 158 ARG A C 1
ATOM 1185 O O . ARG A 1 158 ? -8.323 -12.280 3.513 1.00 93.38 158 ARG A O 1
ATOM 1192 N N . ASP A 1 159 ? -10.195 -11.245 2.774 1.00 93.19 159 ASP A N 1
ATOM 1193 C CA . ASP A 1 159 ? -10.984 -11.314 4.010 1.00 93.19 159 ASP A CA 1
ATOM 1194 C C . ASP A 1 159 ? -10.342 -10.608 5.224 1.00 93.19 159 ASP A C 1
ATOM 1196 O O . ASP A 1 159 ? -10.720 -10.878 6.366 1.00 93.19 159 ASP A O 1
ATOM 1200 N N . ARG A 1 160 ? -9.391 -9.693 4.995 1.00 95.81 160 ARG A N 1
ATOM 1201 C CA . ARG A 1 160 ? -8.603 -8.987 6.022 1.00 95.81 160 ARG A CA 1
ATOM 1202 C C . ARG A 1 160 ? -8.384 -7.527 5.614 1.00 95.81 160 ARG A C 1
ATOM 1204 O O . ARG A 1 160 ? -8.512 -7.203 4.438 1.00 95.81 160 ARG A O 1
ATOM 1211 N N . ASP A 1 161 ? -8.020 -6.660 6.560 1.00 97.19 161 ASP A N 1
ATOM 1212 C CA . ASP A 1 161 ? -7.615 -5.283 6.229 1.00 97.19 161 ASP A CA 1
ATOM 1213 C C . ASP A 1 161 ? -6.359 -5.322 5.344 1.00 97.19 161 ASP A C 1
ATOM 1215 O O . ASP A 1 161 ? -5.419 -6.069 5.626 1.00 97.19 161 ASP A O 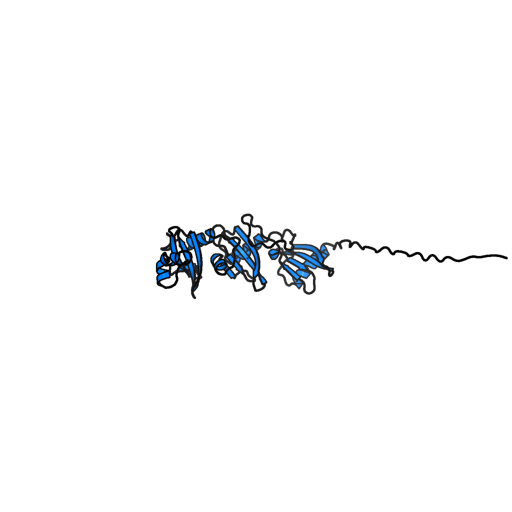1
ATOM 1219 N N . GLY A 1 162 ? -6.355 -4.543 4.264 1.00 97.00 162 GLY A N 1
ATOM 1220 C CA . GLY A 1 162 ? -5.171 -4.330 3.440 1.00 97.00 162 GLY A CA 1
ATOM 1221 C C . GLY A 1 162 ? -4.262 -3.243 4.009 1.00 97.00 162 GLY A C 1
ATOM 1222 O O . GLY A 1 162 ? -4.430 -2.775 5.141 1.00 97.00 162 GLY A O 1
ATOM 1223 N N . ALA A 1 163 ? -3.288 -2.816 3.210 1.00 97.69 163 ALA A N 1
ATOM 1224 C CA . ALA A 1 163 ? -2.355 -1.770 3.610 1.00 97.69 163 ALA A CA 1
ATOM 1225 C C . ALA A 1 163 ? -1.820 -0.962 2.427 1.00 97.69 163 ALA A C 1
ATOM 1227 O O . ALA A 1 163 ? -1.722 -1.452 1.302 1.00 97.69 163 ALA A O 1
ATOM 1228 N N . TRP A 1 164 ? -1.406 0.265 2.725 1.00 96.38 164 TRP A N 1
ATOM 1229 C CA . TRP A 1 164 ? -0.472 1.031 1.915 1.00 96.38 164 TRP A CA 1
ATOM 1230 C C . TRP A 1 164 ? 0.958 0.805 2.397 1.00 96.38 164 TRP A C 1
ATOM 1232 O O . TRP A 1 164 ? 1.209 0.723 3.601 1.00 96.38 164 TRP A O 1
ATOM 1242 N N . LEU A 1 165 ? 1.882 0.721 1.444 1.00 95.69 165 LEU A N 1
ATOM 1243 C CA . LEU A 1 165 ? 3.318 0.675 1.666 1.00 95.69 165 LEU A CA 1
ATOM 1244 C C . LEU A 1 165 ? 3.957 1.908 1.032 1.00 95.69 165 LEU A C 1
ATOM 1246 O O . LEU A 1 165 ? 3.741 2.187 -0.150 1.00 95.69 165 LEU A O 1
ATOM 1250 N N . GLU A 1 166 ? 4.757 2.614 1.820 1.00 92.31 166 GLU A N 1
ATOM 1251 C CA . GLU A 1 166 ? 5.417 3.866 1.443 1.00 92.31 166 GLU A CA 1
ATOM 1252 C C . GLU A 1 166 ? 6.927 3.802 1.710 1.00 92.31 166 GLU A C 1
ATOM 1254 O O . GLU A 1 166 ? 7.412 2.959 2.477 1.00 92.31 166 GLU A O 1
ATOM 1259 N N . GLY A 1 167 ? 7.672 4.730 1.104 1.00 87.38 167 GLY A N 1
ATOM 1260 C CA . GLY A 1 167 ? 9.123 4.814 1.216 1.00 87.38 167 GLY A CA 1
ATOM 1261 C C . GLY A 1 167 ? 9.880 3.922 0.229 1.00 87.38 167 GLY A C 1
ATOM 1262 O O . GLY A 1 167 ? 9.339 2.999 -0.382 1.00 87.38 167 GLY A O 1
ATOM 1263 N N . ALA A 1 168 ? 11.177 4.202 0.078 1.00 80.50 168 ALA A N 1
ATOM 1264 C CA . ALA A 1 168 ? 12.051 3.529 -0.888 1.00 80.50 168 ALA A CA 1
ATOM 1265 C C . ALA A 1 168 ? 12.119 2.002 -0.707 1.00 80.50 168 ALA A C 1
ATOM 1267 O O . ALA A 1 168 ? 12.260 1.264 -1.682 1.00 80.50 168 ALA A O 1
ATOM 1268 N N . ASP A 1 169 ? 12.036 1.535 0.539 1.00 83.44 169 ASP A N 1
ATOM 1269 C CA . ASP A 1 169 ? 12.075 0.123 0.922 1.00 83.44 169 ASP A CA 1
ATOM 1270 C C . ASP A 1 169 ? 10.683 -0.465 1.194 1.00 83.44 169 ASP A C 1
ATOM 1272 O O . ASP A 1 169 ? 10.578 -1.630 1.577 1.00 83.44 169 ASP A O 1
ATOM 1276 N N . SER A 1 170 ? 9.622 0.326 0.991 1.00 87.69 170 SER A N 1
ATOM 1277 C CA . SER A 1 170 ? 8.232 -0.056 1.247 1.00 87.69 170 SER A CA 1
ATOM 1278 C C . SER A 1 170 ? 7.967 -0.501 2.696 1.00 87.69 170 SER A C 1
ATOM 1280 O O . SER A 1 170 ? 7.025 -1.252 2.942 1.00 87.69 170 SER A O 1
ATOM 1282 N N . ARG A 1 171 ? 8.786 -0.070 3.671 1.00 90.00 171 ARG A N 1
ATOM 1283 C CA . ARG A 1 171 ? 8.662 -0.495 5.080 1.00 90.00 171 ARG A CA 1
ATOM 1284 C C . ARG A 1 171 ? 7.728 0.357 5.927 1.00 90.00 171 ARG A C 1
ATOM 1286 O O . ARG A 1 171 ? 7.406 -0.036 7.049 1.00 90.00 171 ARG A O 1
ATOM 1293 N N . THR A 1 172 ? 7.275 1.500 5.424 1.00 94.25 172 THR A N 1
ATOM 1294 C CA . THR A 1 172 ? 6.212 2.255 6.092 1.00 94.25 172 THR A CA 1
ATOM 1295 C C . THR A 1 172 ? 4.876 1.610 5.737 1.00 94.25 172 THR A C 1
ATOM 1297 O O . THR A 1 172 ? 4.326 1.867 4.671 1.00 94.25 172 THR A O 1
ATOM 1300 N N . VAL A 1 173 ? 4.383 0.736 6.620 1.00 95.62 173 VAL A N 1
ATOM 1301 C CA . VAL A 1 173 ? 3.125 -0.006 6.449 1.00 95.62 173 VAL A CA 1
ATOM 1302 C C . VAL A 1 173 ? 1.991 0.723 7.169 1.00 95.62 173 VAL A C 1
ATOM 1304 O O . VAL A 1 173 ? 1.972 0.798 8.401 1.00 95.62 173 VAL A O 1
ATOM 1307 N N . THR A 1 174 ? 1.010 1.209 6.414 1.00 96.25 174 THR A N 1
ATOM 1308 C CA . THR A 1 174 ? -0.182 1.878 6.949 1.00 96.25 174 THR A CA 1
ATOM 1309 C C . THR A 1 174 ? -1.421 1.060 6.601 1.00 96.25 174 THR A C 1
ATOM 1311 O O . THR A 1 174 ? -1.750 0.905 5.431 1.00 96.25 174 THR A O 1
ATOM 1314 N N . SER A 1 175 ? -2.127 0.525 7.603 1.00 96.81 175 SER A N 1
ATOM 1315 C CA . SER A 1 175 ? -3.322 -0.293 7.351 1.00 96.81 175 SER A CA 1
ATOM 1316 C C . SER A 1 175 ? -4.444 0.529 6.709 1.00 96.81 175 SER A C 1
ATOM 1318 O O . SER A 1 175 ? -4.557 1.737 6.945 1.00 96.81 175 SER A O 1
ATOM 1320 N N . CYS A 1 176 ? -5.306 -0.114 5.927 1.00 97.19 176 CYS A N 1
ATOM 1321 C CA . CYS A 1 176 ? -6.379 0.575 5.217 1.00 97.19 176 CYS A CA 1
ATOM 1322 C C . CYS A 1 176 ? -7.425 1.210 6.153 1.00 97.19 176 CYS A C 1
ATOM 1324 O O . CYS A 1 176 ? -7.985 2.256 5.819 1.00 97.19 176 CYS A O 1
ATOM 1326 N N . LEU A 1 177 ? -7.619 0.687 7.372 1.00 96.19 177 LEU A N 1
ATOM 1327 C CA . LEU A 1 177 ? -8.349 1.389 8.445 1.00 96.19 177 LEU A CA 1
ATOM 1328 C C . LEU A 1 177 ? -7.777 2.783 8.758 1.00 96.19 177 LEU A C 1
ATOM 1330 O O . LEU A 1 177 ? -8.527 3.717 9.046 1.00 96.19 177 LEU A O 1
ATOM 1334 N N . VAL A 1 178 ? -6.451 2.913 8.744 1.00 97.31 178 VAL A N 1
ATOM 1335 C CA . VAL A 1 178 ? -5.729 4.141 9.092 1.00 97.31 178 VAL A CA 1
ATOM 1336 C C . VAL A 1 178 ? -5.625 5.087 7.894 1.00 97.31 178 VAL A C 1
ATOM 1338 O O . VAL A 1 178 ? -5.774 6.295 8.081 1.00 97.31 178 VAL A O 1
ATOM 1341 N N . VAL A 1 179 ? -5.398 4.555 6.688 1.00 96.31 179 VAL A N 1
ATOM 1342 C CA . VAL A 1 179 ? -5.369 5.323 5.427 1.00 96.31 179 VAL A CA 1
ATOM 1343 C C . VAL A 1 179 ? -6.674 6.096 5.241 1.00 96.31 179 VAL A C 1
ATOM 1345 O O . VAL A 1 179 ? -6.663 7.309 5.034 1.00 96.31 179 VAL A O 1
ATOM 1348 N N . GLU A 1 180 ? -7.810 5.420 5.395 1.00 94.31 180 GLU A N 1
ATOM 1349 C CA . GLU A 1 180 ? -9.121 6.023 5.133 1.00 94.31 180 GLU A CA 1
ATOM 1350 C C . GLU A 1 180 ? -9.514 7.072 6.168 1.00 94.31 180 GLU A C 1
ATOM 1352 O O . GLU A 1 180 ? -10.076 8.115 5.834 1.00 94.31 180 GLU A O 1
ATOM 1357 N N . ALA A 1 181 ? -9.132 6.864 7.429 1.00 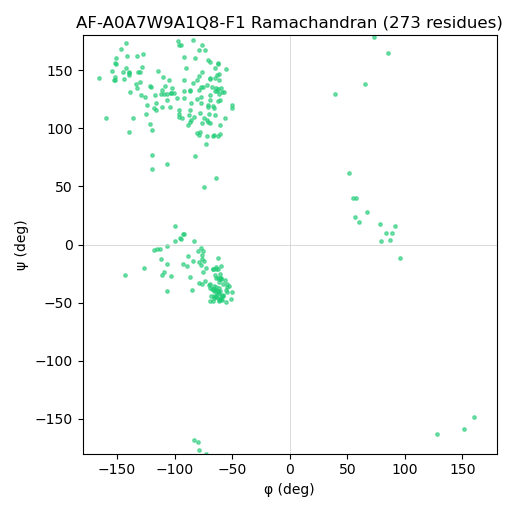93.69 181 ALA A N 1
ATOM 1358 C CA . ALA A 1 181 ? -9.317 7.869 8.470 1.00 93.69 181 ALA A CA 1
ATOM 1359 C C . ALA A 1 181 ? -8.498 9.153 8.221 1.00 93.69 181 ALA A C 1
ATOM 1361 O O . ALA A 1 181 ? -8.832 10.204 8.767 1.00 93.69 181 ALA A O 1
ATOM 1362 N N . GLN A 1 182 ? -7.445 9.083 7.403 1.00 93.75 182 GLN A N 1
ATOM 1363 C CA . GLN A 1 182 ? -6.624 10.228 6.995 1.00 93.75 182 GLN A CA 1
ATOM 1364 C C . GLN A 1 182 ? -7.071 10.844 5.660 1.00 93.75 182 GLN A C 1
ATOM 1366 O O . GLN A 1 182 ? -6.435 11.778 5.174 1.00 93.75 182 GLN A O 1
ATOM 1371 N N . GLY A 1 183 ? -8.174 10.362 5.079 1.00 91.19 183 GLY A N 1
ATOM 1372 C CA . GLY A 1 183 ? -8.698 10.841 3.801 1.00 91.19 183 GLY A CA 1
ATOM 1373 C C . GLY A 1 183 ? -8.046 10.207 2.569 1.00 91.19 183 GLY A C 1
ATOM 1374 O O . GLY A 1 183 ? -8.286 10.685 1.462 1.00 91.19 183 GLY A O 1
ATOM 1375 N N . GLY A 1 184 ? -7.234 9.159 2.745 1.00 91.38 184 GLY A N 1
ATOM 1376 C CA . GLY A 1 184 ? -6.836 8.274 1.650 1.00 91.38 184 GLY A CA 1
ATOM 1377 C C . GLY A 1 184 ? -7.964 7.314 1.256 1.00 91.38 184 GLY A C 1
ATOM 1378 O O . GLY A 1 184 ? -8.984 7.230 1.938 1.00 91.38 184 GLY A O 1
ATOM 1379 N N . GLU A 1 185 ? -7.775 6.577 0.164 1.00 90.81 185 GLU A N 1
ATOM 1380 C CA . GLU A 1 185 ? -8.728 5.568 -0.313 1.00 90.81 185 GLU A CA 1
ATOM 1381 C C . GLU A 1 185 ? -7.994 4.249 -0.567 1.00 90.81 185 GLU A C 1
ATOM 1383 O O . GLU A 1 185 ? -6.985 4.218 -1.266 1.00 90.81 185 GLU A O 1
ATOM 1388 N N . CYS A 1 186 ? -8.498 3.149 -0.017 1.00 92.94 186 CYS A N 1
ATOM 1389 C CA . CYS A 1 186 ? -8.019 1.818 -0.367 1.00 92.94 186 CYS A CA 1
ATOM 1390 C C . CYS A 1 186 ? -8.919 1.205 -1.443 1.00 92.94 186 CYS A C 1
ATOM 1392 O O . CYS A 1 186 ? -10.066 0.837 -1.190 1.00 92.94 186 CYS A O 1
ATOM 1394 N N . GLY A 1 187 ? -8.395 1.077 -2.664 1.00 91.56 187 GLY A N 1
ATOM 1395 C CA . GLY A 1 187 ? -9.121 0.533 -3.807 1.00 91.56 187 GLY A CA 1
ATOM 1396 C C . GLY A 1 187 ? -9.349 -0.982 -3.754 1.00 91.56 187 GLY A C 1
ATOM 1397 O O . GLY A 1 187 ? -10.244 -1.476 -4.446 1.00 91.56 187 GLY A O 1
ATOM 1398 N N . PHE A 1 188 ? -8.565 -1.719 -2.965 1.00 92.94 188 PHE A N 1
ATOM 1399 C CA . PHE A 1 188 ? -8.623 -3.179 -2.839 1.00 92.94 188 PHE A CA 1
ATOM 1400 C C . PHE A 1 188 ? -9.237 -3.691 -1.544 1.00 92.94 188 PHE A C 1
ATOM 1402 O O . PHE A 1 188 ? -9.617 -4.860 -1.505 1.00 92.94 188 PHE A O 1
ATOM 1409 N N . THR A 1 189 ? -9.348 -2.842 -0.523 1.00 94.56 189 THR A N 1
ATOM 1410 C CA . THR A 1 189 ? -9.898 -3.220 0.783 1.00 94.56 189 THR A CA 1
ATOM 1411 C C . THR A 1 189 ? -11.284 -2.625 0.959 1.00 94.56 189 THR A C 1
ATOM 1413 O O . THR A 1 189 ? -11.457 -1.410 0.877 1.00 94.56 189 THR A O 1
ATOM 1416 N N . ASP A 1 190 ? -12.285 -3.456 1.239 1.00 93.56 190 ASP A N 1
ATOM 1417 C CA . ASP A 1 190 ? -13.640 -2.973 1.499 1.00 93.56 190 ASP A CA 1
ATOM 1418 C C . ASP A 1 190 ? -13.965 -2.776 2.997 1.00 93.56 190 ASP A C 1
ATOM 1420 O O . ASP A 1 190 ? -13.209 -3.114 3.911 1.00 93.56 190 ASP A O 1
ATOM 1424 N N . ALA A 1 191 ? -15.127 -2.176 3.275 1.00 94.44 191 ALA A N 1
ATOM 1425 C CA . ALA A 1 191 ? -15.585 -1.936 4.645 1.00 94.44 191 ALA A CA 1
ATOM 1426 C C . ALA A 1 191 ? -15.794 -3.225 5.458 1.00 94.44 191 ALA A C 1
ATOM 1428 O O . ALA A 1 191 ? -15.576 -3.216 6.669 1.00 94.44 191 ALA A O 1
ATOM 1429 N N . ALA A 1 192 ? -16.193 -4.322 4.813 1.00 95.69 192 ALA A N 1
ATOM 1430 C CA . ALA A 1 192 ? -16.426 -5.590 5.487 1.00 95.69 192 ALA A CA 1
ATOM 1431 C C . ALA A 1 192 ? -15.105 -6.294 5.830 1.00 95.69 192 ALA A C 1
ATOM 1433 O O . ALA A 1 192 ? -15.010 -6.930 6.873 1.00 95.69 192 ALA A O 1
ATOM 1434 N N . GLU A 1 193 ? -14.077 -6.154 4.997 1.00 96.81 193 GLU A N 1
ATOM 1435 C CA . GLU A 1 193 ? -12.712 -6.614 5.268 1.00 96.81 193 GLU A CA 1
ATOM 1436 C C . GLU A 1 193 ? -12.087 -5.880 6.456 1.00 96.81 193 GLU A C 1
ATOM 1438 O O . GLU A 1 193 ? -11.576 -6.521 7.375 1.00 96.81 193 GLU A O 1
ATOM 1443 N N . ARG A 1 194 ? -12.253 -4.555 6.519 1.00 97.25 194 ARG A N 1
ATOM 1444 C CA . ARG A 1 194 ? -11.864 -3.745 7.688 1.00 97.25 194 ARG A CA 1
ATOM 1445 C C . ARG A 1 194 ? -12.581 -4.178 8.968 1.00 97.25 194 ARG A C 1
ATOM 1447 O O . ARG A 1 194 ? -11.956 -4.314 10.018 1.00 97.25 194 ARG A O 1
ATOM 1454 N N . ALA A 1 195 ? -13.890 -4.420 8.888 1.00 97.50 195 ALA A N 1
ATOM 1455 C CA . ALA A 1 195 ? -14.678 -4.915 10.017 1.00 97.50 195 ALA A CA 1
ATOM 1456 C C . A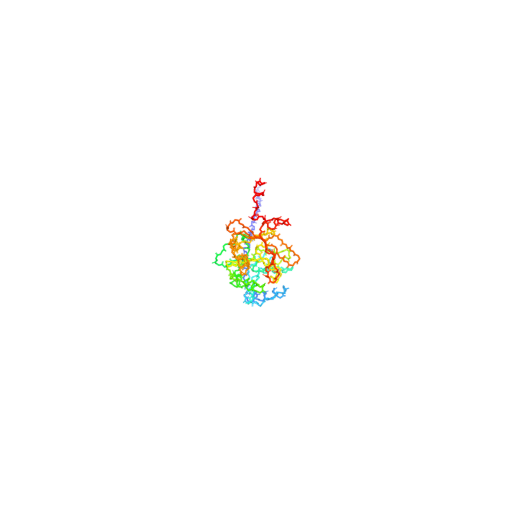LA A 1 195 ? -14.223 -6.317 10.467 1.00 97.50 195 ALA A C 1
ATOM 1458 O O . ALA A 1 195 ? -14.078 -6.561 11.666 1.00 97.50 195 ALA A O 1
ATOM 1459 N N . ARG A 1 196 ? -13.932 -7.218 9.517 1.00 97.50 196 ARG A N 1
ATOM 1460 C CA . ARG A 1 196 ? -13.400 -8.563 9.788 1.00 97.50 196 ARG A CA 1
ATOM 1461 C C . ARG A 1 196 ? -12.035 -8.528 10.467 1.00 97.50 196 ARG A C 1
ATOM 1463 O O . ARG A 1 196 ? -11.812 -9.309 11.387 1.00 97.50 196 ARG A O 1
ATOM 1470 N N . GLU A 1 197 ? -11.143 -7.624 10.072 1.00 97.44 197 GLU A N 1
ATOM 1471 C CA . GLU A 1 197 ? -9.852 -7.463 10.751 1.00 97.44 197 GLU A CA 1
ATOM 1472 C C . GLU A 1 197 ? -10.041 -7.120 12.232 1.00 97.44 197 GLU A C 1
ATOM 1474 O O . GLU A 1 197 ? -9.464 -7.766 13.107 1.00 97.44 197 GLU A O 1
ATOM 1479 N N . VAL A 1 198 ? -10.917 -6.157 12.530 1.00 97.81 198 VAL A N 1
ATOM 1480 C CA . VAL A 1 198 ? -11.216 -5.787 13.918 1.00 97.81 198 VAL A CA 1
ATOM 1481 C C . VAL A 1 198 ? -11.897 -6.927 14.677 1.00 97.81 198 VAL A C 1
ATOM 1483 O O . VAL A 1 198 ? -11.550 -7.174 15.832 1.00 97.81 198 VAL A O 1
ATOM 1486 N N . GLN A 1 199 ? -12.801 -7.674 14.037 1.00 97.62 199 GLN A N 1
ATOM 1487 C CA . GLN A 1 199 ? -13.391 -8.880 14.625 1.00 97.62 199 GLN A CA 1
ATOM 1488 C C . GLN A 1 199 ? -12.317 -9.884 15.073 1.00 97.62 199 GLN A C 1
ATOM 1490 O O . GLN A 1 199 ? -12.447 -10.484 16.142 1.00 97.62 199 GLN A O 1
ATOM 1495 N N . LEU A 1 200 ? -11.259 -10.059 14.275 1.00 96.75 200 LEU A N 1
ATOM 1496 C CA . LEU A 1 200 ? -10.146 -10.951 14.600 1.00 96.75 200 LEU A CA 1
ATOM 1497 C C . LEU A 1 200 ? -9.313 -10.432 15.773 1.00 96.75 200 LEU A C 1
ATOM 1499 O O . LEU A 1 200 ? -8.895 -11.233 16.604 1.00 96.75 200 LEU A O 1
ATOM 1503 N N . TRP A 1 201 ? -9.103 -9.118 15.891 1.00 96.81 201 TRP A N 1
ATOM 1504 C CA . TRP A 1 201 ? -8.392 -8.548 17.041 1.00 96.81 201 TRP A CA 1
ATOM 1505 C C . TRP A 1 201 ? -9.154 -8.736 18.357 1.00 96.81 201 TRP A C 1
ATOM 1507 O O . TRP A 1 201 ? -8.536 -8.955 19.396 1.00 96.81 201 TRP A O 1
ATOM 1517 N N . LEU A 1 202 ? -10.488 -8.658 18.322 1.00 97.06 202 LEU A N 1
ATOM 1518 C CA . LEU A 1 202 ? -11.338 -8.847 19.503 1.00 97.06 202 LEU A CA 1
ATOM 1519 C C . LEU A 1 202 ? -11.457 -10.319 19.926 1.00 97.06 202 LEU A C 1
ATOM 1521 O O . LEU A 1 202 ? -11.911 -10.599 21.041 1.00 97.06 202 LEU A O 1
ATOM 1525 N N . ALA A 1 203 ? -11.058 -11.267 19.075 1.00 95.62 203 ALA A N 1
ATOM 1526 C CA . ALA A 1 203 ? -11.099 -12.684 19.402 1.00 95.62 203 ALA A CA 1
ATOM 1527 C C . ALA A 1 203 ? -10.254 -12.987 20.654 1.00 95.62 203 ALA A C 1
ATOM 1529 O O . ALA A 1 203 ? -9.107 -12.568 20.776 1.00 95.62 203 ALA A O 1
ATOM 1530 N N . GLY A 1 204 ? -10.831 -13.724 21.608 1.00 92.25 204 GLY A N 1
ATOM 1531 C CA . GLY A 1 204 ? -10.162 -14.053 22.873 1.00 92.25 204 GLY A CA 1
ATOM 1532 C C . GLY A 1 204 ? -10.158 -12.932 23.920 1.00 92.25 204 GLY A C 1
ATOM 1533 O O . GLY A 1 204 ? -9.604 -13.128 25.000 1.00 92.25 204 GLY A O 1
ATOM 1534 N N . THR A 1 205 ? -10.792 -11.790 23.642 1.00 95.25 205 THR A N 1
ATOM 1535 C CA . THR A 1 205 ? -11.041 -10.727 24.630 1.00 95.25 205 THR A CA 1
ATOM 1536 C C . THR A 1 205 ? -12.445 -10.835 25.230 1.00 95.25 205 THR A C 1
ATOM 1538 O O . THR A 1 205 ? -13.285 -11.599 24.750 1.00 95.25 205 THR A O 1
ATOM 1541 N N . GLU A 1 206 ? -12.740 -10.032 26.254 1.00 91.81 206 GLU A N 1
ATOM 1542 C CA . GLU A 1 206 ? -14.099 -9.905 26.804 1.00 91.81 206 GLU A CA 1
ATOM 1543 C C . GLU A 1 206 ? -15.119 -9.357 25.788 1.00 91.81 206 GLU A C 1
ATOM 1545 O O . GLU A 1 206 ? -16.314 -9.621 25.902 1.00 91.81 206 GLU A O 1
ATOM 1550 N N . ALA A 1 207 ? -14.648 -8.667 24.745 1.00 94.31 207 ALA A N 1
ATOM 1551 C CA . ALA A 1 207 ? -15.472 -8.103 23.680 1.00 94.31 207 ALA A CA 1
ATOM 1552 C C . ALA A 1 207 ? -15.664 -9.043 22.474 1.00 94.31 207 ALA A C 1
ATOM 1554 O O . ALA A 1 207 ? -16.246 -8.635 21.469 1.00 94.31 207 ALA A O 1
ATOM 1555 N N . ALA A 1 208 ? -15.239 -10.311 22.559 1.00 95.31 208 ALA A N 1
ATOM 1556 C CA . ALA A 1 208 ? -15.359 -11.280 21.464 1.00 95.31 208 ALA A CA 1
ATOM 1557 C C . ALA A 1 208 ? -16.811 -11.538 20.999 1.00 95.31 208 ALA A C 1
ATOM 1559 O O . ALA A 1 208 ? -17.020 -12.046 19.901 1.00 95.31 208 ALA A O 1
ATOM 1560 N N . ALA A 1 209 ? -17.812 -11.190 21.817 1.00 93.25 209 ALA A N 1
ATOM 1561 C CA . ALA A 1 209 ? -19.231 -11.298 21.471 1.00 93.25 209 ALA A CA 1
ATOM 1562 C C . ALA A 1 209 ? -19.731 -10.191 20.519 1.00 93.25 209 ALA A C 1
ATOM 1564 O O . ALA A 1 209 ? -20.838 -10.299 19.990 1.00 93.25 209 ALA A O 1
ATOM 1565 N N . CYS A 1 210 ? -18.951 -9.128 20.297 1.00 95.50 210 CYS A N 1
ATOM 1566 C CA . CYS A 1 210 ? -19.283 -8.110 19.307 1.00 95.50 210 CYS A CA 1
ATOM 1567 C C . CYS A 1 210 ? -19.138 -8.697 17.898 1.00 95.50 210 CYS A C 1
ATOM 1569 O O . CYS A 1 210 ? -18.024 -8.986 17.475 1.00 95.50 210 CYS A O 1
ATOM 1571 N N . ASP A 1 211 ? -20.258 -8.853 17.186 1.00 96.56 211 ASP A N 1
ATOM 1572 C CA . ASP A 1 211 ? -20.292 -9.118 15.741 1.00 96.56 211 ASP A CA 1
ATOM 1573 C C . ASP A 1 211 ? -20.053 -7.800 14.996 1.00 96.56 211 ASP A C 1
ATOM 1575 O O . ASP A 1 211 ? -20.977 -6.999 14.830 1.00 96.56 211 ASP A O 1
ATOM 1579 N N . VAL A 1 212 ? -18.797 -7.531 14.645 1.00 97.69 212 VAL A N 1
ATOM 1580 C CA . VAL A 1 212 ? -18.343 -6.252 14.093 1.00 97.69 212 VAL A CA 1
ATOM 1581 C C . VAL A 1 212 ? -18.877 -6.073 12.673 1.00 97.69 212 VAL A C 1
ATOM 1583 O O . VAL A 1 212 ? -18.541 -6.823 11.758 1.00 97.69 212 VAL A O 1
ATOM 1586 N N . THR A 1 213 ? -19.681 -5.030 12.466 1.00 96.94 213 THR A N 1
ATOM 1587 C CA . THR A 1 213 ? -20.240 -4.680 11.150 1.00 96.94 213 THR A CA 1
ATOM 1588 C C . THR A 1 213 ? -19.539 -3.498 10.496 1.00 96.94 213 THR A C 1
ATOM 1590 O O . THR A 1 213 ? -19.542 -3.390 9.274 1.00 96.94 213 THR A O 1
ATOM 1593 N N . GLU A 1 214 ? -18.955 -2.605 11.295 1.00 96.88 214 GLU A N 1
ATOM 1594 C CA . GLU A 1 214 ? -18.173 -1.459 10.827 1.00 96.88 214 GLU A CA 1
ATOM 1595 C C . GLU A 1 214 ? -17.018 -1.210 11.801 1.00 96.88 214 GLU A C 1
ATOM 1597 O O . GLU A 1 214 ? -17.154 -1.437 13.006 1.00 96.88 214 GLU A O 1
ATOM 1602 N N . ALA A 1 215 ? -15.898 -0.713 11.286 1.00 97.19 215 ALA A N 1
ATOM 1603 C CA . ALA A 1 215 ? -14.725 -0.369 12.074 1.00 97.19 215 ALA A CA 1
ATOM 1604 C C . ALA A 1 215 ? -14.104 0.936 11.574 1.00 97.19 215 ALA A C 1
ATOM 1606 O O . ALA A 1 215 ? -14.119 1.216 10.375 1.00 97.19 215 ALA A O 1
ATOM 1607 N N . ALA A 1 216 ? -13.546 1.724 12.491 1.00 95.75 216 ALA A N 1
ATOM 1608 C CA . ALA A 1 216 ? -12.860 2.966 12.164 1.00 95.75 216 ALA A CA 1
ATOM 1609 C C . ALA A 1 216 ? -11.656 3.202 13.075 1.00 95.75 216 ALA A C 1
ATOM 1611 O O . ALA A 1 216 ? -11.714 2.984 14.286 1.00 95.75 216 ALA A O 1
ATOM 1612 N N . PHE A 1 217 ? -10.585 3.736 12.497 1.00 97.38 217 PHE A N 1
ATOM 1613 C CA . PHE A 1 217 ? -9.501 4.337 13.259 1.00 97.38 217 PHE A CA 1
ATOM 1614 C C . PHE A 1 217 ? -9.912 5.727 13.765 1.00 97.38 217 PHE A C 1
ATOM 1616 O O . PHE A 1 217 ? -10.511 6.518 13.039 1.00 97.38 217 PHE A O 1
ATOM 1623 N N . ARG A 1 218 ? -9.611 6.024 15.031 1.00 94.94 218 ARG A N 1
ATOM 1624 C CA . ARG A 1 218 ? -10.072 7.226 15.751 1.00 94.94 218 ARG A CA 1
ATOM 1625 C C . ARG A 1 218 ? -8.954 8.174 16.154 1.00 94.94 218 ARG A C 1
ATOM 1627 O O . ARG A 1 218 ? -9.235 9.234 16.708 1.00 94.94 218 ARG A O 1
ATOM 1634 N N . GLY A 1 219 ? -7.707 7.799 15.897 1.00 94.75 219 GLY A N 1
ATOM 1635 C CA . GLY A 1 219 ? -6.527 8.566 16.272 1.00 94.75 219 GLY A CA 1
ATOM 1636 C C . GLY A 1 219 ? -5.525 7.720 17.043 1.00 94.75 219 GLY A C 1
ATOM 1637 O O . GLY A 1 219 ? -5.570 6.492 17.018 1.00 94.75 219 GLY A O 1
ATOM 1638 N N . ARG A 1 220 ? -4.591 8.379 17.724 1.00 95.44 220 ARG A N 1
ATOM 1639 C CA . ARG A 1 220 ? -3.512 7.724 18.470 1.00 95.44 220 ARG A CA 1
ATOM 1640 C C . ARG A 1 220 ? -3.399 8.301 19.870 1.00 95.44 220 ARG A C 1
ATOM 1642 O O . ARG A 1 220 ? -3.645 9.487 20.077 1.00 95.44 220 ARG A O 1
ATOM 1649 N N . THR A 1 221 ? -2.983 7.460 20.799 1.00 94.06 221 THR A N 1
ATOM 1650 C CA . THR A 1 221 ? -2.319 7.856 22.041 1.00 94.06 221 THR A CA 1
ATOM 1651 C C . THR A 1 221 ? -0.800 7.729 21.840 1.00 94.06 221 THR A C 1
ATOM 1653 O O . THR A 1 221 ? -0.366 7.283 20.773 1.00 94.06 221 THR A O 1
ATOM 1656 N N . PRO A 1 222 ? 0.041 8.130 22.812 1.00 93.62 222 PRO A N 1
ATOM 1657 C CA . PRO A 1 222 ? 1.486 7.920 22.709 1.00 93.62 222 PRO A CA 1
ATOM 1658 C C . PRO A 1 222 ? 1.883 6.452 22.487 1.00 93.62 222 PRO A C 1
ATOM 1660 O O . PRO A 1 222 ? 2.869 6.192 21.803 1.00 93.62 222 PRO A O 1
ATOM 1663 N N . ASP A 1 223 ? 1.092 5.510 23.014 1.00 92.69 223 ASP A N 1
ATOM 1664 C CA . ASP A 1 223 ? 1.450 4.088 23.072 1.00 92.69 223 ASP A CA 1
ATOM 1665 C C . ASP A 1 223 ? 0.597 3.188 22.156 1.00 92.69 223 ASP A C 1
ATOM 1667 O O . ASP A 1 223 ? 0.935 2.019 21.942 1.00 92.69 223 ASP A O 1
ATOM 1671 N N . ALA A 1 224 ? -0.517 3.695 21.614 1.00 97.12 224 ALA A N 1
ATOM 1672 C CA . ALA A 1 224 ? -1.480 2.874 20.886 1.00 97.12 224 ALA A CA 1
ATOM 1673 C C . ALA A 1 224 ? -2.270 3.632 19.808 1.00 97.12 224 ALA A C 1
ATOM 1675 O O . ALA A 1 224 ? -2.467 4.846 19.851 1.00 97.12 224 ALA A O 1
ATOM 1676 N N . GLY A 1 225 ? -2.766 2.887 18.820 1.00 97.31 225 GLY A N 1
ATOM 1677 C CA . GLY A 1 225 ? -3.840 3.358 17.947 1.00 97.31 225 GLY A CA 1
ATOM 1678 C C . GLY A 1 225 ? -5.192 3.192 18.635 1.00 97.31 225 GLY A C 1
ATOM 1679 O O . GLY A 1 225 ? -5.413 2.188 19.302 1.00 97.31 225 GLY A O 1
ATOM 1680 N N . VAL A 1 226 ? -6.098 4.147 18.459 1.00 97.19 226 VAL A N 1
ATOM 1681 C CA . VAL A 1 226 ? -7.459 4.114 19.004 1.00 97.19 226 VAL A CA 1
ATOM 1682 C C . VAL A 1 226 ? -8.412 3.696 17.895 1.00 97.19 226 VAL A C 1
ATOM 1684 O O . VAL A 1 226 ? -8.396 4.285 16.814 1.00 97.19 226 VAL A O 1
ATOM 1687 N N . TYR A 1 227 ? -9.270 2.723 18.168 1.00 97.88 227 TYR A N 1
ATOM 1688 C CA . TYR A 1 227 ? -10.216 2.172 17.204 1.00 97.88 227 TYR A CA 1
ATOM 1689 C C . TYR A 1 227 ? -11.629 2.167 17.779 1.00 97.88 227 TYR A C 1
ATOM 1691 O O . TYR A 1 227 ? -11.827 2.108 18.992 1.00 97.88 227 TYR A O 1
ATOM 1699 N N . GLU A 1 228 ? -12.611 2.238 16.890 1.00 97.31 228 GLU A N 1
ATOM 1700 C CA . GLU A 1 228 ? -14.028 2.059 17.184 1.00 97.31 228 GLU A CA 1
ATOM 1701 C C . GLU A 1 228 ? -14.563 0.899 16.347 1.00 97.31 228 GLU A C 1
ATOM 1703 O O . GLU A 1 228 ? -14.278 0.815 15.151 1.00 97.31 228 GLU A O 1
ATOM 1708 N N . ALA A 1 229 ? -15.365 0.040 16.969 1.00 97.62 229 ALA A N 1
ATOM 1709 C CA . ALA A 1 229 ? -16.134 -1.001 16.308 1.00 97.62 229 ALA A CA 1
ATOM 1710 C C . ALA A 1 229 ? -17.626 -0.793 16.578 1.00 97.62 229 ALA A C 1
ATOM 1712 O O . ALA A 1 229 ? -18.039 -0.546 17.714 1.00 97.62 229 ALA A O 1
ATOM 1713 N N . ARG A 1 230 ? -18.440 -0.932 15.533 1.00 97.06 230 ARG A N 1
ATOM 1714 C CA . ARG A 1 230 ? -19.895 -1.034 15.645 1.00 97.06 230 ARG A CA 1
ATOM 1715 C C . ARG A 1 230 ? -20.290 -2.500 15.584 1.00 97.06 230 ARG A C 1
ATOM 1717 O O . ARG A 1 230 ? -19.939 -3.188 14.626 1.00 97.06 230 ARG A O 1
ATOM 1724 N N . CYS A 1 231 ? -21.043 -2.954 16.575 1.00 95.81 231 CYS A N 1
ATOM 1725 C CA . CYS A 1 231 ? -21.556 -4.314 16.632 1.00 95.81 231 CYS A CA 1
ATOM 1726 C C . CYS A 1 231 ? -22.930 -4.397 15.947 1.00 95.81 231 CYS A C 1
ATOM 1728 O O . CYS A 1 231 ? -23.718 -3.447 15.981 1.00 95.81 231 CYS A O 1
ATOM 1730 N N . ARG A 1 232 ? -23.284 -5.564 15.392 1.00 93.75 232 ARG A N 1
ATOM 1731 C CA . ARG A 1 232 ? -24.586 -5.806 14.741 1.00 93.75 232 ARG A CA 1
ATOM 1732 C C . ARG A 1 232 ? -25.778 -5.491 15.644 1.00 93.75 232 ARG A C 1
ATOM 1734 O O . ARG A 1 232 ? -26.806 -5.032 15.153 1.00 93.75 232 ARG A O 1
ATOM 1741 N N . ALA A 1 233 ? -25.637 -5.727 16.949 1.00 88.12 233 ALA A N 1
ATOM 1742 C CA . ALA A 1 233 ? -26.668 -5.451 17.950 1.00 88.12 233 ALA A CA 1
ATOM 1743 C C . ALA A 1 233 ? -27.040 -3.957 18.058 1.00 88.12 233 ALA A C 1
ATOM 1745 O O . ALA A 1 233 ? -28.052 -3.625 18.666 1.00 88.12 233 ALA A O 1
ATOM 1746 N N . GLY A 1 234 ? -26.264 -3.063 17.436 1.00 78.75 234 GLY A N 1
ATOM 1747 C CA . GLY A 1 234 ? -26.485 -1.620 17.455 1.00 78.75 234 GLY A CA 1
ATOM 1748 C C . GLY A 1 234 ? -25.665 -0.894 18.517 1.00 78.75 234 GLY A C 1
ATOM 1749 O O . GLY A 1 234 ? -25.566 0.328 18.439 1.00 78.75 234 GLY A O 1
ATOM 1750 N N . ASP A 1 235 ? -25.053 -1.637 19.438 1.00 88.00 235 ASP A N 1
ATOM 1751 C CA . ASP A 1 235 ? -24.048 -1.142 20.374 1.00 88.00 235 ASP A CA 1
ATOM 1752 C C . ASP A 1 235 ? -22.681 -1.022 19.687 1.00 88.00 235 ASP A C 1
ATOM 1754 O O . ASP A 1 235 ? -22.453 -1.541 18.590 1.00 88.00 235 ASP A O 1
ATOM 1758 N N . GLY A 1 236 ? -21.746 -0.345 20.342 1.00 94.50 236 GLY A N 1
ATOM 1759 C CA . GLY A 1 236 ? -20.387 -0.196 19.849 1.00 94.50 236 GLY A CA 1
ATOM 1760 C C . GLY A 1 236 ? -19.391 -0.159 20.989 1.00 94.50 236 GLY A C 1
ATOM 1761 O O . GLY A 1 236 ? -19.757 -0.017 22.159 1.00 94.50 236 GLY A O 1
ATOM 1762 N N . LEU A 1 237 ? -18.123 -0.277 20.628 1.00 96.50 237 LEU A N 1
ATOM 1763 C CA . LEU A 1 237 ? -17.021 -0.265 21.570 1.00 96.50 237 LEU A CA 1
ATOM 1764 C C . LEU A 1 237 ? -15.821 0.477 20.989 1.00 96.50 237 LEU A C 1
ATOM 1766 O O . LEU A 1 237 ? -15.612 0.511 19.775 1.00 96.50 237 LEU A O 1
ATOM 1770 N N . THR A 1 238 ? -15.021 1.062 21.869 1.00 97.12 238 THR A N 1
ATOM 1771 C CA . THR A 1 238 ? -13.706 1.607 21.534 1.00 97.12 238 THR A CA 1
ATOM 1772 C C . THR A 1 238 ? -12.631 0.811 22.241 1.00 97.12 238 THR A C 1
ATOM 1774 O O . THR A 1 238 ? -12.848 0.346 23.357 1.00 97.12 238 THR A O 1
ATOM 1777 N N . PHE A 1 239 ? -11.463 0.709 21.632 1.00 97.50 239 PHE A N 1
ATOM 1778 C CA . PHE A 1 239 ? -10.308 0.059 22.234 1.00 97.50 239 PHE A CA 1
ATOM 1779 C C . PHE A 1 239 ? -9.025 0.685 21.707 1.00 97.50 239 PHE A C 1
ATOM 1781 O O . PHE A 1 239 ? -9.007 1.327 20.652 1.00 97.50 239 PHE A O 1
ATOM 1788 N N . GLU A 1 240 ? -7.940 0.483 22.438 1.00 97.25 240 GLU A N 1
ATOM 1789 C CA . GLU A 1 240 ? -6.609 0.884 22.017 1.00 97.25 240 GLU A CA 1
ATOM 1790 C C . GLU A 1 240 ? -5.794 -0.361 21.648 1.00 97.25 240 GLU A C 1
ATOM 1792 O O . GLU A 1 240 ? -5.846 -1.382 22.332 1.00 97.25 240 GLU A O 1
ATOM 1797 N N . ARG A 1 241 ? -5.059 -0.304 20.537 1.00 97.38 241 ARG A N 1
ATOM 1798 C CA . ARG A 1 241 ? -4.189 -1.385 20.062 1.00 97.38 241 ARG A CA 1
ATOM 1799 C C . ARG A 1 241 ? -2.750 -0.897 20.031 1.00 97.38 241 ARG A C 1
ATOM 1801 O O . ARG A 1 241 ? -2.426 0.040 19.296 1.00 97.38 241 ARG A O 1
ATOM 1808 N N . THR A 1 242 ? -1.899 -1.529 20.824 1.00 96.81 242 THR A N 1
ATOM 1809 C CA . THR A 1 242 ? -0.472 -1.206 20.918 1.00 96.81 242 THR A CA 1
ATOM 1810 C C . THR A 1 242 ? 0.296 -1.681 19.680 1.00 96.81 242 THR A C 1
ATOM 1812 O O . THR A 1 242 ? -0.218 -2.452 18.864 1.00 96.81 242 THR A O 1
ATOM 1815 N N . GLY A 1 243 ? 1.541 -1.218 19.521 1.00 91.31 243 GLY A N 1
ATOM 1816 C CA . GLY A 1 243 ? 2.391 -1.578 18.375 1.00 91.31 243 GLY A CA 1
ATOM 1817 C C . GLY A 1 243 ? 2.692 -3.080 18.255 1.00 91.31 243 GLY A C 1
ATOM 1818 O O . GLY A 1 243 ? 2.819 -3.587 17.147 1.00 91.31 243 GLY A O 1
ATOM 1819 N N . ASP A 1 244 ? 2.727 -3.803 19.377 1.00 92.75 244 ASP A N 1
ATOM 1820 C CA . ASP A 1 244 ? 2.853 -5.269 19.451 1.00 92.75 244 ASP A CA 1
ATOM 1821 C C . ASP A 1 244 ? 1.511 -6.010 19.272 1.00 92.75 244 ASP A C 1
ATOM 1823 O O . ASP A 1 244 ? 1.455 -7.235 19.343 1.00 92.75 244 ASP A O 1
ATOM 1827 N N . GLY A 1 245 ? 0.418 -5.284 19.020 1.00 92.69 245 GLY A N 1
ATOM 1828 C CA . GLY A 1 245 ? -0.888 -5.837 18.664 1.00 92.69 245 GLY A CA 1
ATOM 1829 C C . GLY A 1 245 ? -1.802 -6.209 19.827 1.00 92.69 245 GLY A C 1
ATOM 1830 O O . GLY A 1 245 ? -2.903 -6.707 19.589 1.00 92.69 245 GLY A O 1
ATOM 1831 N N . ARG A 1 246 ? -1.402 -5.934 21.070 1.00 95.56 246 ARG A N 1
ATOM 1832 C CA . ARG A 1 246 ? -2.243 -6.149 22.250 1.00 95.56 246 ARG A CA 1
ATOM 1833 C C . ARG A 1 246 ? -3.376 -5.124 22.302 1.00 95.56 246 ARG A C 1
ATOM 1835 O O . ARG A 1 246 ? -3.164 -3.932 22.080 1.00 95.56 246 ARG A O 1
ATOM 1842 N N . LEU A 1 247 ? -4.576 -5.597 22.640 1.00 97.25 247 LEU A N 1
ATOM 1843 C CA . LEU A 1 247 ? -5.713 -4.727 22.920 1.00 97.25 247 LEU A CA 1
ATOM 1844 C C . LEU A 1 247 ? -5.711 -4.308 24.388 1.00 97.25 247 LEU A C 1
ATOM 1846 O O . LEU A 1 247 ? -5.528 -5.134 25.285 1.00 97.25 247 LEU A O 1
ATOM 1850 N N . ILE A 1 248 ? -5.910 -3.019 24.619 1.00 95.50 248 ILE A N 1
ATOM 1851 C CA . ILE A 1 248 ? -6.078 -2.416 25.934 1.00 95.50 248 ILE A CA 1
ATOM 1852 C C . ILE A 1 248 ? -7.282 -1.490 25.916 1.00 95.50 248 ILE A C 1
ATOM 1854 O O . ILE A 1 248 ? -7.736 -1.050 24.861 1.00 95.50 248 ILE A O 1
ATOM 1858 N N . ASP A 1 249 ? -7.760 -1.168 27.111 1.00 94.62 249 ASP A N 1
ATOM 1859 C CA . ASP A 1 249 ? -8.718 -0.088 27.309 1.00 94.62 249 ASP A CA 1
ATOM 1860 C C . ASP A 1 249 ? -10.017 -0.241 26.498 1.00 94.62 249 ASP A C 1
ATOM 1862 O O . ASP A 1 249 ? -10.542 0.713 25.918 1.00 94.62 249 ASP A O 1
ATOM 1866 N N . ILE A 1 250 ? -10.508 -1.482 26.433 1.00 96.44 250 ILE A N 1
ATOM 1867 C CA . ILE A 1 250 ? -11.757 -1.840 25.768 1.00 96.44 250 ILE A CA 1
ATOM 1868 C C . ILE A 1 250 ? -12.915 -1.263 26.588 1.00 96.44 250 ILE A C 1
ATOM 1870 O O . ILE A 1 250 ? -13.028 -1.526 27.782 1.00 96.44 250 ILE A O 1
ATOM 1874 N N . ARG A 1 251 ? -13.768 -0.465 25.947 1.00 95.00 251 ARG A N 1
ATOM 1875 C CA . ARG A 1 251 ? -14.930 0.182 26.566 1.00 95.00 251 ARG A CA 1
ATOM 1876 C C . ARG A 1 251 ? -16.124 0.146 25.640 1.00 95.00 251 ARG A C 1
ATOM 1878 O O . ARG A 1 251 ? -15.965 0.286 24.428 1.00 95.00 251 ARG A O 1
ATOM 1885 N N . SER A 1 252 ? -17.319 0.057 26.204 1.00 95.19 252 SER A N 1
ATOM 1886 C CA . SER A 1 252 ? -18.542 0.368 25.468 1.00 95.19 252 SER A CA 1
ATOM 1887 C C . SER A 1 252 ? -18.554 1.833 25.013 1.00 95.19 252 SER A C 1
ATOM 1889 O O . SER A 1 252 ? -17.929 2.711 25.613 1.00 95.19 252 SER A O 1
ATOM 1891 N N . CYS A 1 253 ? -19.310 2.130 23.958 1.00 94.25 253 CYS A N 1
ATOM 1892 C CA . CYS A 1 253 ? -19.498 3.504 23.496 1.00 94.25 253 CYS A CA 1
ATOM 1893 C C . CYS A 1 253 ? -20.137 4.419 24.553 1.00 94.25 253 CYS A C 1
ATOM 1895 O O . CYS A 1 253 ? -19.865 5.620 24.551 1.00 94.25 253 CYS A O 1
ATOM 1897 N N . GLU A 1 254 ? -20.952 3.872 25.460 1.00 92.38 254 GLU A N 1
ATOM 1898 C CA . GLU A 1 254 ? -21.522 4.613 26.590 1.00 92.38 254 GLU A CA 1
ATOM 1899 C C . GLU A 1 254 ? -20.433 5.036 27.587 1.00 92.38 254 GLU A C 1
ATOM 1901 O O . GLU A 1 254 ? -20.327 6.217 27.924 1.00 92.38 254 GLU A O 1
ATOM 1906 N N . GLU A 1 255 ? -19.563 4.107 27.990 1.00 94.31 255 GLU A N 1
ATOM 1907 C CA . GLU A 1 255 ? -18.431 4.396 28.880 1.00 94.31 255 GLU A CA 1
ATOM 1908 C C . GLU A 1 255 ? -17.449 5.388 28.244 1.00 94.31 255 GLU A C 1
ATOM 1910 O O . GLU A 1 255 ? -16.971 6.309 28.911 1.00 94.31 255 GLU A O 1
ATOM 1915 N N . SER A 1 256 ? -17.180 5.255 26.942 1.00 93.44 256 SER A N 1
ATOM 1916 C CA . SER A 1 256 ? -16.306 6.178 26.209 1.00 93.44 256 SER A CA 1
ATOM 1917 C C . SER A 1 256 ? -16.898 7.583 26.089 1.00 93.44 256 SER A C 1
ATOM 1919 O O . SER A 1 256 ? -16.184 8.576 26.254 1.00 93.44 256 SER A O 1
ATOM 1921 N N . ALA A 1 257 ? -18.210 7.702 25.882 1.00 91.62 257 ALA A N 1
ATOM 1922 C CA . ALA A 1 257 ? -18.891 8.993 25.910 1.00 91.62 257 ALA A CA 1
ATOM 1923 C C . ALA A 1 257 ? -18.854 9.639 27.305 1.00 91.62 257 ALA A C 1
ATOM 1925 O O . ALA A 1 257 ? -18.628 10.847 27.404 1.00 91.62 257 ALA A O 1
ATOM 1926 N N . ALA A 1 258 ? -18.999 8.851 28.378 1.00 91.56 258 ALA A N 1
ATOM 1927 C CA . ALA A 1 258 ? -18.942 9.345 29.756 1.00 91.56 258 ALA A CA 1
ATOM 1928 C C . ALA A 1 258 ? -17.588 9.991 30.115 1.00 91.56 258 ALA A C 1
ATOM 1930 O O . ALA A 1 258 ? -17.535 10.875 30.969 1.00 91.56 258 ALA A O 1
ATOM 1931 N N . VAL A 1 259 ? -16.506 9.609 29.426 1.00 89.75 259 VAL A N 1
ATOM 1932 C CA . VAL A 1 259 ? -15.166 10.210 29.568 1.00 89.75 259 VAL A CA 1
ATOM 1933 C C . VAL A 1 259 ? -14.832 11.228 28.466 1.00 89.75 259 VAL A C 1
ATOM 1935 O O . VAL A 1 259 ? -13.673 11.593 28.282 1.00 89.75 259 VAL A O 1
ATOM 1938 N N . GLY A 1 260 ? -15.837 11.705 27.724 1.00 88.31 260 GLY A N 1
ATOM 1939 C CA . GLY A 1 260 ? -15.682 12.759 26.717 1.00 88.31 260 GLY A CA 1
ATOM 1940 C C . GLY A 1 260 ? -15.086 12.299 25.383 1.00 88.31 260 GLY A C 1
ATOM 1941 O O . GLY A 1 260 ? -14.623 13.132 24.606 1.00 88.31 260 GLY A O 1
ATOM 1942 N N . ARG A 1 261 ? -15.096 10.992 25.093 1.00 87.94 261 ARG A N 1
ATOM 1943 C CA . ARG A 1 261 ? -14.610 10.395 23.836 1.00 87.94 261 ARG A CA 1
ATOM 1944 C C . ARG A 1 261 ? -15.753 9.650 23.124 1.00 87.94 261 ARG A C 1
ATOM 1946 O O . ARG A 1 261 ? -15.702 8.426 23.023 1.00 87.94 261 ARG A O 1
ATOM 1953 N N . PRO A 1 262 ? -16.808 10.344 22.657 1.00 89.88 262 PRO A N 1
ATOM 1954 C CA . PRO A 1 262 ? -17.964 9.678 22.070 1.00 89.88 262 PRO A CA 1
ATOM 1955 C C . PRO A 1 262 ? -17.606 8.933 20.778 1.00 89.88 262 PRO A C 1
ATOM 1957 O O . PRO A 1 262 ? -16.817 9.397 19.946 1.00 89.88 262 PRO A O 1
ATOM 1960 N N . CYS A 1 263 ? -18.244 7.781 20.605 1.00 93.25 263 CYS A N 1
ATOM 1961 C CA . CYS A 1 263 ? -18.260 7.021 19.363 1.00 93.25 263 CYS A CA 1
ATOM 1962 C C . CYS A 1 263 ? -18.892 7.827 18.216 1.00 93.25 263 CYS A C 1
ATOM 1964 O O . CYS A 1 263 ? -19.814 8.609 18.448 1.00 93.25 263 CYS A O 1
ATOM 1966 N N . ALA A 1 264 ? -18.427 7.637 16.973 1.00 91.25 264 ALA A N 1
ATOM 1967 C CA . ALA A 1 264 ? -19.093 8.231 15.800 1.00 91.25 264 ALA A CA 1
ATOM 1968 C C . ALA A 1 264 ? -19.790 7.226 14.879 1.00 91.25 264 ALA A C 1
ATOM 1970 O O . ALA A 1 264 ? -20.752 7.622 14.225 1.00 91.25 264 ALA A O 1
ATOM 1971 N N . LEU A 1 265 ? -19.367 5.960 14.836 1.00 91.81 265 LEU A N 1
ATOM 1972 C CA . LEU A 1 265 ? -20.105 4.896 14.139 1.00 91.81 265 LEU A CA 1
ATOM 1973 C C . LEU A 1 265 ? -21.361 4.500 14.921 1.00 91.81 265 LEU A C 1
ATOM 1975 O O . LEU A 1 265 ? -22.381 4.144 14.328 1.00 91.81 265 LEU A O 1
ATOM 1979 N N . THR A 1 266 ? -21.289 4.601 16.251 1.00 87.50 266 THR A N 1
ATOM 1980 C CA . THR A 1 266 ? -22.403 4.310 17.162 1.00 87.50 266 THR A CA 1
ATOM 1981 C C . THR A 1 266 ? -22.779 5.547 17.983 1.00 87.50 266 THR A C 1
ATOM 1983 O O . THR A 1 266 ? -22.406 5.652 19.153 1.00 87.50 266 THR A O 1
ATOM 1986 N N . PRO A 1 267 ? -23.501 6.520 17.395 1.00 72.25 267 PRO A N 1
ATOM 1987 C CA . PRO A 1 267 ? -23.960 7.685 18.138 1.00 72.25 267 PRO A CA 1
ATOM 1988 C C . PRO A 1 267 ? -25.007 7.278 19.178 1.00 72.25 267 PRO A C 1
ATOM 1990 O O . PRO A 1 267 ? -25.938 6.512 18.879 1.00 72.25 267 PRO A O 1
ATOM 1993 N N . LEU A 1 268 ? -24.861 7.829 20.385 1.00 71.88 268 LEU A N 1
ATOM 1994 C CA . LEU A 1 268 ? -25.799 7.624 21.483 1.00 71.88 268 LEU A CA 1
ATOM 1995 C C . LEU A 1 268 ? -27.190 8.173 21.126 1.00 71.88 268 LEU A C 1
ATOM 1997 O O . LEU A 1 268 ? -27.294 9.104 20.323 1.00 71.88 268 LEU A O 1
ATOM 2001 N N . PRO A 1 269 ? -28.271 7.657 21.743 1.00 68.19 269 PRO A N 1
ATOM 2002 C CA . PRO A 1 269 ? -29.630 8.136 21.493 1.00 68.19 269 PRO A CA 1
ATOM 2003 C C . PRO A 1 269 ? -29.770 9.664 21.590 1.00 68.19 269 PRO A C 1
ATOM 2005 O O . PRO A 1 269 ? -30.378 10.273 20.718 1.00 68.19 269 PRO A O 1
ATOM 2008 N N . ALA A 1 270 ? -29.122 10.295 22.576 1.00 61.72 270 ALA A N 1
ATOM 2009 C CA . ALA A 1 270 ? -29.156 11.748 22.772 1.00 61.72 270 ALA A CA 1
ATOM 2010 C C . ALA A 1 270 ? -28.476 12.566 21.650 1.00 61.72 270 ALA A C 1
ATOM 2012 O O . ALA A 1 270 ? -28.786 13.746 21.482 1.00 61.72 270 ALA A O 1
ATOM 2013 N N . ASP A 1 271 ? -27.574 11.953 20.876 1.00 58.69 271 ASP A N 1
ATOM 2014 C CA . ASP A 1 271 ? -26.871 12.594 19.757 1.00 58.69 271 ASP A CA 1
ATOM 2015 C C . ASP A 1 271 ? -27.580 12.382 18.411 1.00 58.69 271 ASP A C 1
ATOM 2017 O O . ASP A 1 271 ? -27.319 13.117 17.456 1.00 58.69 271 ASP A O 1
ATOM 2021 N N . ARG A 1 272 ? -28.496 11.405 18.319 1.00 57.22 272 ARG A N 1
ATOM 2022 C CA . ARG A 1 272 ? -29.309 11.165 17.113 1.00 57.22 272 ARG A CA 1
ATOM 2023 C C . ARG A 1 272 ? -30.324 12.279 16.874 1.00 57.22 272 ARG A C 1
ATOM 2025 O O . ARG A 1 272 ? -30.540 12.648 15.729 1.00 57.22 272 ARG A O 1
ATOM 2032 N N . ASP A 1 273 ? -30.863 12.861 17.943 1.00 52.22 273 ASP A N 1
ATOM 2033 C CA . ASP A 1 273 ? -31.864 13.936 17.874 1.00 52.22 273 ASP A CA 1
ATOM 2034 C C . ASP A 1 273 ? -31.265 15.319 17.536 1.00 52.22 273 ASP A C 1
ATOM 2036 O O . ASP A 1 273 ? -31.995 16.303 17.413 1.00 52.22 273 ASP A O 1
ATOM 2040 N N . ARG A 1 274 ? -29.933 15.422 17.406 1.00 51.88 274 ARG A N 1
ATOM 2041 C CA . ARG A 1 274 ? -29.214 16.670 17.079 1.00 51.88 274 ARG A CA 1
ATOM 2042 C C . ARG A 1 274 ? -28.657 16.720 15.651 1.00 51.88 274 ARG A C 1
ATOM 2044 O O . ARG A 1 274 ? -28.020 17.719 15.313 1.00 51.88 274 ARG A O 1
ATOM 2051 N N . ARG A 1 275 ? -28.836 15.666 14.849 1.00 46.00 275 ARG A N 1
ATOM 2052 C CA . ARG A 1 275 ? -28.384 15.597 13.449 1.00 46.00 275 ARG A CA 1
ATOM 2053 C C . ARG A 1 275 ? -29.528 15.799 12.469 1.00 46.00 275 ARG A C 1
ATOM 2055 O O . ARG A 1 275 ? -30.650 15.347 12.774 1.00 46.00 275 ARG A O 1
#

pLDDT: mean 83.21, std 16.71, range [39.16, 97.88]

Mean predicted aligned er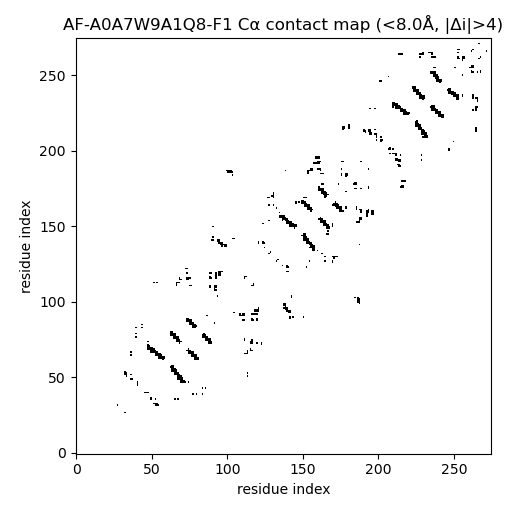ror: 10.87 Å

Foldseek 3Di:
DDDDDDDDDDDDDDDDPPPPPPPDAPDDDQVVQQVVQVVLCVLVVHPFAFDDKDFPGADPVRWTWMWTAGPDAFTWTWTNDVVIDTDTLQQQADDDLPDADQPLDDPDGDHDDPPRSNHNPVVQVVLCVVLPNDAQFRTKGFNAADPVRATWMWTAHVLAWTWIFHDNSSNPTGTQLRCVLVVHHRRRDDQRRHQSHVLVLCPPPPCNPFQFPGKHFDQDDPFFTKMKTQGPVLWIWIWTAGPVGHIDDIGTQVVCVVVVRHDDVRHDPVVVVVD

Solvent-accessible surface area (backbone atoms only — not comparable to full-atom values): 15985 Å² total; per-residue (Å²): 134,90,77,91,82,87,84,82,83,82,81,80,82,78,81,75,79,81,78,78,76,73,76,71,78,82,82,72,59,65,72,60,46,45,53,49,44,56,49,51,36,58,77,70,68,52,93,53,57,79,66,48,57,43,80,76,46,61,54,98,88,64,34,44,32,32,37,37,22,26,73,58,66,69,12,33,38,36,34,62,46,92,74,64,47,80,41,56,16,51,80,31,44,86,60,69,43,97,76,65,78,62,77,76,71,81,83,84,61,75,69,56,74,56,76,67,24,55,59,52,42,72,54,52,51,50,48,41,45,76,42,62,58,87,64,57,73,48,34,52,39,65,78,49,63,44,97,87,67,23,58,22,32,41,37,11,24,62,77,26,50,17,31,38,24,31,51,88,78,30,60,51,71,41,44,38,52,54,38,43,65,72,72,46,81,57,49,67,41,53,64,61,20,36,6,40,37,53,40,59,69,31,53,94,46,97,60,46,82,50,53,42,62,36,56,42,46,73,54,69,58,100,68,25,42,30,37,38,38,25,22,71,88,65,52,30,33,34,33,30,36,31,90,90,66,51,78,41,79,74,35,46,28,67,60,31,35,75,73,76,52,63,45,79,89,37,61,52,76,83,55,57,82,74,109

Organism: NCBI:txid69670

Nearest PDB structures (foldseek):
  4fma-assembly18_J  TM=6.393E-01  e=2.351E+00  Escherichia coli
  4fma-assembly9_I  TM=6.305E-01  e=2.219E+00  Escherichia coli
  3pcs-assembly4_D  TM=6.203E-01  e=2.797E+00  Escherichia coli O157:H7
  3pcs-assembly3_C  TM=5.023E-01  e=2.963E+00  Escherichia coli O157:H7
  3pcr-assembly1_A  TM=3.062E-01  e=1.480E+00  Escherichia coli O157:H7

Radius of gyration: 30.9 Å; Cα contacts (8 Å, |Δi|>4): 508; chains: 1; bounding box: 58×59×126 Å